Protein AF-A0A3M6TW30-F1 (afdb_monomer_lite)

Structure (mmCIF, N/CA/C/O backbone):
data_AF-A0A3M6TW30-F1
#
_entry.id   AF-A0A3M6TW30-F1
#
loop_
_atom_site.group_PDB
_atom_site.id
_atom_site.type_symbol
_atom_site.label_atom_id
_atom_site.label_alt_id
_atom_site.label_comp_id
_atom_site.label_asym_id
_atom_site.label_entity_id
_atom_site.label_seq_id
_atom_site.pdbx_PDB_ins_code
_atom_site.Cartn_x
_atom_site.Cartn_y
_atom_site.Cartn_z
_atom_site.occupancy
_atom_site.B_iso_or_equiv
_atom_site.auth_seq_id
_atom_site.auth_comp_id
_atom_site.auth_asym_id
_atom_site.auth_atom_id
_atom_site.pdbx_PDB_model_num
ATOM 1 N N . MET A 1 1 ? 1.692 -37.539 -7.875 1.00 31.28 1 MET A N 1
ATOM 2 C CA . MET A 1 1 ? 2.288 -36.377 -7.186 1.00 31.28 1 MET A CA 1
ATOM 3 C C . MET A 1 1 ? 1.345 -35.214 -7.411 1.00 31.28 1 MET A C 1
ATOM 5 O O . MET A 1 1 ? 1.219 -34.773 -8.545 1.00 31.28 1 MET A O 1
ATOM 9 N N . ALA A 1 2 ? 0.575 -34.860 -6.384 1.00 29.30 2 ALA A N 1
ATOM 10 C CA . ALA A 1 2 ? -0.415 -33.793 -6.443 1.00 29.30 2 ALA A CA 1
ATOM 11 C C . ALA A 1 2 ? 0.303 -32.442 -6.325 1.00 29.30 2 ALA A C 1
ATOM 13 O O . ALA A 1 2 ? 1.109 -32.248 -5.418 1.00 29.30 2 ALA A O 1
ATOM 14 N N . LEU A 1 3 ? 0.052 -31.558 -7.287 1.00 32.59 3 LEU A N 1
ATOM 15 C CA . LEU A 1 3 ? 0.388 -30.144 -7.202 1.00 32.59 3 LEU A CA 1
ATOM 16 C C . LEU A 1 3 ? -0.725 -29.502 -6.372 1.00 32.59 3 LEU A C 1
ATOM 18 O O . LEU A 1 3 ? -1.795 -29.203 -6.900 1.00 32.59 3 LEU A O 1
ATOM 22 N N . ASP A 1 4 ? -0.505 -29.404 -5.063 1.00 32.03 4 ASP A N 1
ATOM 23 C CA . ASP A 1 4 ? -1.419 -28.708 -4.162 1.00 32.03 4 ASP A CA 1
ATOM 24 C C . ASP A 1 4 ? -1.480 -27.225 -4.538 1.00 32.03 4 ASP A C 1
ATOM 26 O O . ASP A 1 4 ? -0.459 -26.575 -4.773 1.00 32.03 4 ASP A O 1
ATOM 30 N N . GLY A 1 5 ? -2.715 -26.739 -4.652 1.00 30.61 5 GLY A N 1
ATOM 31 C CA . GLY A 1 5 ? -3.080 -25.463 -5.239 1.00 30.61 5 GLY A CA 1
ATOM 32 C C . GLY A 1 5 ? -2.347 -24.265 -4.649 1.00 30.61 5 GLY A C 1
ATOM 33 O O . GLY A 1 5 ? -2.510 -23.918 -3.479 1.00 30.61 5 GLY A O 1
ATOM 34 N N . GLU A 1 6 ? -1.646 -23.541 -5.521 1.00 31.20 6 GLU A N 1
ATOM 35 C CA . GLU A 1 6 ? -1.575 -22.096 -5.377 1.00 31.20 6 GLU A CA 1
ATOM 36 C C . GLU A 1 6 ? -2.993 -21.564 -5.580 1.00 31.20 6 GLU A C 1
ATOM 38 O O . GLU A 1 6 ? -3.468 -21.376 -6.698 1.00 31.20 6 GLU A O 1
ATOM 43 N N . GLU A 1 7 ? -3.706 -21.382 -4.473 1.00 30.05 7 GLU A N 1
ATOM 44 C CA . GLU A 1 7 ? -4.920 -20.587 -4.430 1.00 30.05 7 GLU A CA 1
ATOM 45 C C . GLU A 1 7 ? -4.530 -19.192 -4.947 1.00 30.05 7 GLU A C 1
ATOM 47 O O . GLU A 1 7 ? -3.915 -18.391 -4.229 1.00 30.05 7 GLU A O 1
ATOM 52 N N . SER A 1 8 ? -4.800 -18.935 -6.234 1.00 34.25 8 SER A N 1
ATOM 53 C CA . SER A 1 8 ? -4.567 -17.655 -6.900 1.00 34.25 8 SER A CA 1
ATOM 54 C C . SER A 1 8 ? -5.533 -16.637 -6.304 1.00 34.25 8 SER A C 1
ATOM 56 O O . SER A 1 8 ? -6.556 -16.273 -6.878 1.00 34.25 8 SER A O 1
ATOM 58 N N . THR A 1 9 ? -5.231 -16.223 -5.082 1.00 38.91 9 THR A N 1
ATOM 59 C CA . THR A 1 9 ? -5.863 -15.095 -4.418 1.00 38.91 9 THR A CA 1
ATOM 60 C C . THR A 1 9 ? -5.749 -13.917 -5.385 1.00 38.91 9 THR A C 1
ATOM 62 O O . THR A 1 9 ? -4.611 -13.571 -5.732 1.00 38.91 9 THR A O 1
ATOM 65 N N . PRO A 1 10 ? -6.879 -13.363 -5.876 1.00 42.69 10 PRO A N 1
ATOM 66 C CA . PRO A 1 10 ? -6.871 -12.331 -6.902 1.00 42.69 10 PRO A CA 1
ATOM 67 C C . PRO A 1 10 ? -5.878 -11.246 -6.512 1.00 42.69 10 PRO A C 1
ATOM 69 O O . PRO A 1 10 ? -5.867 -10.784 -5.366 1.00 42.69 10 PRO A O 1
ATOM 72 N N . VAL A 1 11 ? -4.975 -10.916 -7.436 1.00 47.38 11 VAL A N 1
ATOM 73 C CA . VAL A 1 11 ? -4.018 -9.832 -7.228 1.00 47.38 11 VAL A CA 1
ATOM 74 C C . VAL A 1 11 ? -4.839 -8.585 -6.892 1.00 47.38 11 VAL A C 1
ATOM 76 O O . VAL A 1 11 ? -5.765 -8.260 -7.633 1.00 47.38 11 VAL A O 1
ATOM 79 N N . PRO A 1 12 ? -4.583 -7.934 -5.749 1.00 51.97 12 PRO A N 1
ATOM 80 C CA . PRO A 1 12 ? -5.404 -6.821 -5.326 1.00 51.97 12 PRO A CA 1
ATOM 81 C C . PRO A 1 12 ? -5.335 -5.680 -6.333 1.00 51.97 12 PRO A C 1
ATOM 83 O O . PRO A 1 12 ? -4.253 -5.281 -6.758 1.00 51.97 12 PRO A O 1
ATOM 86 N N . ASN A 1 13 ? -6.514 -5.160 -6.656 1.00 64.00 13 ASN A N 1
ATOM 87 C CA . ASN A 1 13 ? -6.773 -4.071 -7.581 1.00 64.00 13 ASN A CA 1
ATOM 88 C C . ASN A 1 13 ? -6.182 -2.736 -7.095 1.00 64.00 13 ASN A C 1
ATOM 90 O O . ASN A 1 13 ? -6.872 -1.853 -6.587 1.00 64.00 13 ASN A O 1
ATOM 94 N N . LEU A 1 14 ? -4.869 -2.595 -7.243 1.00 74.88 14 LEU A N 1
ATOM 95 C CA . LEU A 1 14 ? -4.177 -1.348 -6.948 1.00 74.88 14 LEU A CA 1
ATOM 96 C C . LEU A 1 14 ? -4.190 -0.402 -8.153 1.00 74.88 14 LEU A C 1
ATOM 98 O O . LEU A 1 14 ? -4.075 0.802 -7.975 1.00 74.88 14 LEU A O 1
ATOM 102 N N . ALA A 1 15 ? -4.347 -0.927 -9.372 1.00 79.38 15 ALA A N 1
ATOM 103 C CA . ALA A 1 15 ? -4.273 -0.143 -10.604 1.00 79.38 15 ALA A CA 1
ATOM 104 C C . ALA A 1 15 ? -5.419 0.870 -10.742 1.00 79.38 15 ALA A C 1
ATOM 106 O O . ALA A 1 15 ? -5.183 1.990 -11.197 1.00 79.38 15 ALA A O 1
ATOM 107 N N . LEU A 1 16 ? -6.638 0.519 -10.310 1.00 81.56 16 LEU A N 1
ATOM 108 C CA . LEU A 1 16 ? -7.755 1.464 -10.321 1.00 81.56 16 LEU A CA 1
ATOM 109 C C . LEU A 1 16 ? -7.473 2.666 -9.410 1.00 81.56 16 LEU A C 1
ATOM 111 O O . LEU A 1 16 ? -7.601 3.810 -9.837 1.00 81.56 16 LEU A O 1
ATOM 115 N N . GLU A 1 17 ? -7.060 2.405 -8.170 1.00 77.50 17 GLU A N 1
ATOM 116 C CA . GLU A 1 17 ? -6.829 3.438 -7.153 1.00 77.50 17 GLU A CA 1
ATOM 117 C C . GLU A 1 17 ? -5.523 4.217 -7.375 1.00 77.50 17 GLU A C 1
ATOM 119 O O . GLU A 1 17 ? -5.467 5.414 -7.124 1.00 77.50 17 GLU A O 1
ATOM 124 N N . ALA A 1 18 ? -4.461 3.553 -7.838 1.00 77.56 18 ALA A N 1
ATOM 125 C CA . ALA A 1 18 ? -3.122 4.132 -7.925 1.00 77.56 18 ALA A CA 1
ATOM 126 C C . ALA A 1 18 ? -2.733 4.624 -9.327 1.00 77.56 18 ALA A C 1
ATOM 128 O O . ALA A 1 18 ? -1.687 5.245 -9.477 1.00 77.56 18 ALA A O 1
ATOM 129 N N . ILE A 1 19 ? -3.504 4.328 -10.370 1.00 82.06 19 ILE A N 1
ATOM 130 C CA . ILE A 1 19 ? -3.167 4.772 -11.729 1.00 82.06 19 ILE A CA 1
ATOM 131 C C . ILE A 1 19 ? -4.383 5.437 -12.353 1.00 82.06 19 ILE A C 1
ATOM 133 O O . ILE A 1 19 ? -4.361 6.633 -12.619 1.00 82.06 19 ILE A O 1
ATOM 137 N N . VAL A 1 20 ? -5.480 4.697 -12.512 1.00 86.38 20 VAL A N 1
ATOM 138 C CA . VAL A 1 20 ? -6.627 5.180 -13.290 1.00 86.38 20 VAL A CA 1
ATOM 139 C C . VAL A 1 20 ? -7.324 6.368 -12.626 1.00 86.38 20 VAL A C 1
ATOM 141 O O . VAL A 1 20 ? -7.541 7.382 -13.281 1.00 86.38 20 VAL A O 1
ATOM 144 N N . LYS A 1 21 ? -7.656 6.299 -11.330 1.00 83.88 21 LYS A N 1
ATOM 145 C CA . LYS A 1 21 ? -8.331 7.408 -10.629 1.00 83.88 21 LYS A CA 1
ATOM 146 C C . LYS A 1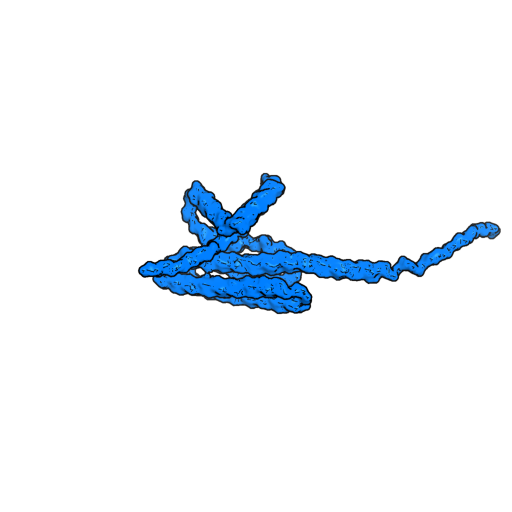 21 ? -7.525 8.719 -10.610 1.00 83.88 21 LYS A C 1
ATOM 148 O O . LYS A 1 21 ? -8.149 9.758 -10.853 1.00 83.88 21 LYS A O 1
ATOM 153 N N . PRO A 1 22 ? -6.207 8.714 -10.323 1.00 81.88 22 PRO A N 1
ATOM 154 C CA . PRO A 1 22 ? -5.348 9.890 -10.467 1.00 81.88 22 PRO A CA 1
ATOM 155 C C . PRO A 1 22 ? -5.317 10.422 -11.898 1.00 81.88 22 PRO A C 1
ATOM 157 O O . PRO A 1 22 ? -5.594 11.598 -12.102 1.00 81.88 22 PRO A O 1
ATOM 160 N N . THR A 1 23 ? -5.100 9.559 -12.897 1.00 86.31 23 THR A N 1
ATOM 161 C CA . THR A 1 23 ? -5.075 9.982 -14.305 1.00 86.31 23 THR A CA 1
ATOM 162 C C . THR A 1 23 ? -6.394 10.626 -14.722 1.00 86.31 23 THR A C 1
ATOM 164 O O . THR A 1 23 ? -6.387 11.672 -15.352 1.00 86.31 23 THR A O 1
ATOM 167 N N . LEU A 1 24 ? -7.540 10.066 -14.323 1.00 87.50 24 LEU A N 1
ATOM 168 C CA . LEU A 1 24 ? -8.839 10.676 -14.614 1.00 87.50 24 LEU A CA 1
ATOM 169 C C . LEU A 1 24 ? -9.006 12.049 -13.941 1.00 87.50 24 LEU A C 1
ATOM 171 O O . LEU A 1 24 ? -9.631 12.915 -14.535 1.00 87.50 24 LEU A O 1
ATOM 175 N N . ARG A 1 25 ? -8.436 12.278 -12.744 1.00 84.19 25 ARG A N 1
ATOM 176 C CA . ARG A 1 25 ? -8.450 13.607 -12.088 1.00 84.19 25 ARG A CA 1
ATOM 177 C C . ARG A 1 25 ? -7.609 14.619 -12.854 1.00 84.19 25 ARG A C 1
ATOM 179 O O . ARG A 1 25 ? -8.030 15.750 -13.037 1.00 84.19 25 ARG A O 1
ATOM 186 N N . GLU A 1 26 ? -6.452 14.202 -13.351 1.00 84.94 26 GLU A N 1
ATOM 187 C CA . GLU A 1 26 ? -5.611 15.056 -14.195 1.00 84.94 26 GLU A CA 1
ATOM 188 C C . GLU A 1 26 ? -6.284 15.424 -15.527 1.00 84.94 26 GLU A C 1
ATOM 190 O O . GLU A 1 26 ? -5.919 16.431 -16.127 1.00 84.94 26 GLU A O 1
ATOM 195 N N . LEU A 1 27 ? -7.271 14.642 -15.983 1.00 85.56 27 LEU A N 1
ATOM 196 C CA . LEU A 1 27 ? -8.045 14.925 -17.195 1.00 85.56 27 LEU A CA 1
ATOM 197 C C . LEU A 1 27 ? -9.211 15.900 -16.965 1.00 85.56 27 LEU A C 1
ATOM 199 O O . LEU A 1 27 ? -9.624 16.544 -17.927 1.00 85.56 27 LEU A O 1
ATOM 203 N N . GLU A 1 28 ? -9.712 16.056 -15.735 1.00 85.50 28 GLU A N 1
ATOM 204 C CA . GLU A 1 28 ? -10.847 16.948 -15.411 1.00 85.50 28 GLU A CA 1
ATOM 205 C C . GLU A 1 28 ? -10.671 18.387 -15.937 1.00 85.50 28 GLU A C 1
ATOM 207 O O . GLU A 1 28 ? -11.605 18.910 -16.532 1.00 85.50 28 GLU A O 1
ATOM 212 N N . PRO A 1 29 ? -9.491 19.037 -15.850 1.00 88.50 29 PRO A N 1
ATOM 213 C CA . PRO A 1 29 ? -9.325 20.400 -16.363 1.00 88.50 29 PRO A CA 1
ATOM 214 C C . PRO A 1 29 ? -9.397 20.527 -17.893 1.00 88.50 29 PRO A C 1
ATOM 216 O O . PRO A 1 29 ? -9.463 21.645 -18.406 1.00 88.50 29 PRO A O 1
ATOM 219 N N . PHE A 1 30 ? -9.306 19.417 -18.631 1.00 89.06 30 PHE A N 1
ATOM 220 C CA . PHE A 1 30 ? -9.138 19.410 -20.089 1.00 89.06 30 PHE A CA 1
ATOM 221 C C . PHE A 1 30 ? -10.333 18.828 -20.847 1.00 89.06 30 PHE A C 1
ATOM 223 O O . PHE A 1 30 ? -10.427 19.017 -22.061 1.00 89.06 30 PHE A O 1
ATOM 230 N N . TYR A 1 31 ? -11.220 18.111 -20.162 1.00 89.06 31 TYR A N 1
ATOM 231 C CA . TYR A 1 31 ? -12.329 17.379 -20.765 1.00 89.06 31 TYR A CA 1
ATOM 232 C C . TYR A 1 31 ? -13.644 17.691 -20.055 1.00 89.06 31 TYR A C 1
ATOM 234 O O . TYR A 1 31 ? -13.665 18.253 -18.970 1.00 89.06 31 TYR A O 1
ATOM 242 N N . ASP A 1 32 ? -14.749 17.331 -20.702 1.00 89.81 32 ASP A N 1
ATOM 243 C CA . ASP A 1 32 ? -16.083 17.467 -20.129 1.00 89.81 32 ASP A CA 1
ATOM 244 C C . ASP A 1 32 ? -16.250 16.595 -18.872 1.00 89.81 32 ASP A C 1
ATOM 246 O O . ASP A 1 32 ? -15.959 15.392 -18.898 1.00 89.81 32 ASP A O 1
ATOM 250 N N . ASP A 1 33 ? -16.755 17.201 -17.795 1.00 87.31 33 ASP A N 1
ATOM 251 C CA . ASP A 1 33 ? -16.942 16.550 -16.494 1.00 87.31 33 ASP A CA 1
ATOM 252 C C . ASP A 1 33 ? -17.825 15.297 -16.614 1.00 87.31 33 ASP A C 1
ATOM 254 O O . ASP A 1 33 ? -17.533 14.261 -16.010 1.00 87.31 33 ASP A O 1
ATOM 258 N N . GLU A 1 34 ? -18.879 15.342 -17.442 1.00 89.81 34 GLU A N 1
ATOM 259 C CA . GLU A 1 34 ? -19.786 14.205 -17.640 1.00 89.81 34 GLU A CA 1
ATOM 260 C C . GLU A 1 34 ? -19.071 13.028 -18.323 1.00 89.81 34 GLU A C 1
ATOM 262 O O . GLU A 1 34 ? -19.295 11.861 -17.981 1.00 89.81 34 GLU A O 1
ATOM 267 N N . ALA A 1 35 ? -18.185 13.308 -19.281 1.00 88.75 35 ALA A N 1
ATOM 268 C CA . ALA A 1 35 ? -17.381 12.288 -19.946 1.00 88.75 35 ALA A CA 1
ATOM 269 C C . ALA A 1 35 ? -16.363 11.636 -18.994 1.00 88.75 35 ALA A C 1
ATOM 271 O O . ALA A 1 35 ? -16.230 10.405 -18.987 1.00 88.75 35 ALA A O 1
ATOM 272 N N . VAL A 1 36 ? -15.677 12.432 -18.168 1.00 89.25 36 VAL A N 1
ATOM 273 C CA . VAL A 1 36 ? -14.726 11.920 -17.166 1.00 89.25 36 VAL A CA 1
ATOM 274 C C . VAL A 1 36 ? -15.453 11.078 -16.113 1.00 89.25 36 VAL A C 1
ATOM 276 O O . VAL A 1 36 ? -14.993 9.983 -15.774 1.00 89.25 36 VAL A O 1
ATOM 279 N N . GLU A 1 37 ? -16.633 11.507 -15.662 1.00 87.81 37 GLU A N 1
ATOM 280 C CA . GLU A 1 37 ? -17.429 10.770 -14.676 1.00 87.81 37 GLU A CA 1
ATOM 281 C C . GLU A 1 37 ? -17.985 9.446 -15.229 1.00 87.81 37 GLU A C 1
ATOM 283 O O . GLU A 1 37 ? -17.984 8.419 -14.538 1.00 87.81 37 GLU A O 1
ATOM 288 N N . LYS A 1 38 ? -18.379 9.409 -16.510 1.00 91.50 38 LYS A N 1
ATOM 289 C CA . LYS A 1 38 ? -18.748 8.155 -17.192 1.00 91.50 38 LYS A CA 1
ATOM 290 C C . LYS A 1 38 ? -17.594 7.159 -17.201 1.00 91.50 38 LYS A C 1
ATOM 292 O O . LYS A 1 38 ? -17.820 5.975 -16.940 1.00 91.50 38 LYS A O 1
ATOM 297 N N . LEU A 1 39 ? -16.368 7.619 -17.462 1.00 91.44 39 LEU A N 1
ATOM 298 C CA . LEU A 1 39 ? -15.181 6.765 -17.398 1.00 91.44 39 LEU A CA 1
ATOM 299 C C . LEU A 1 39 ? -14.940 6.262 -15.972 1.00 91.44 39 LEU A C 1
ATOM 301 O O . LEU A 1 39 ? -14.780 5.054 -15.790 1.00 91.44 39 LEU A O 1
ATOM 305 N N . ARG A 1 40 ? -14.988 7.138 -14.957 1.00 87.56 40 ARG A N 1
ATOM 306 C CA . ARG A 1 40 ? -14.852 6.736 -13.542 1.00 87.56 40 ARG A CA 1
ATOM 307 C C . ARG A 1 40 ? -15.849 5.643 -13.172 1.00 87.56 40 ARG A C 1
ATOM 309 O O . ARG A 1 40 ? -15.457 4.611 -12.625 1.00 87.56 40 ARG A O 1
ATOM 316 N N . THR A 1 41 ? -17.118 5.845 -13.517 1.00 87.81 41 THR A N 1
ATOM 317 C CA . THR A 1 41 ? -18.197 4.900 -13.216 1.00 87.81 41 THR A CA 1
ATOM 318 C C . THR A 1 41 ? -18.011 3.576 -13.956 1.00 87.81 41 THR A C 1
ATOM 320 O O . THR A 1 41 ? -18.183 2.511 -13.363 1.00 87.81 41 THR A O 1
ATOM 323 N N . ALA A 1 42 ? -17.624 3.612 -15.234 1.00 91.44 42 ALA A N 1
ATOM 324 C CA . ALA A 1 42 ? -17.382 2.408 -16.024 1.00 91.44 42 ALA A CA 1
ATOM 325 C C . ALA A 1 42 ? -16.229 1.571 -15.453 1.00 91.44 42 ALA A C 1
ATOM 327 O O . ALA A 1 42 ? -16.387 0.362 -15.278 1.00 91.44 42 ALA A O 1
ATOM 328 N N . PHE A 1 43 ? -15.110 2.214 -15.102 1.00 89.12 43 PHE A N 1
ATOM 329 C CA . PHE A 1 43 ? -13.971 1.554 -14.463 1.00 89.12 43 PHE A CA 1
ATOM 330 C C . PHE A 1 43 ? -14.336 0.971 -13.097 1.00 89.12 43 PHE A C 1
ATOM 332 O O . PHE A 1 43 ? -14.018 -0.182 -12.824 1.00 89.12 43 PHE A O 1
ATOM 339 N N . ALA A 1 44 ? -15.052 1.720 -12.256 1.00 83.12 44 ALA A N 1
ATOM 340 C CA . ALA A 1 44 ? -15.501 1.216 -10.960 1.00 83.12 44 ALA A CA 1
ATOM 341 C C . ALA A 1 44 ? -16.440 0.006 -11.106 1.00 83.12 44 ALA A C 1
ATOM 343 O O . ALA A 1 44 ? -16.316 -0.969 -10.366 1.00 83.12 44 ALA A O 1
ATOM 344 N N . LYS A 1 45 ? -17.356 0.049 -12.081 1.00 84.81 45 LYS A N 1
ATOM 345 C CA . LYS A 1 45 ? -18.313 -1.030 -12.334 1.00 84.81 45 LYS A CA 1
ATOM 346 C C . LYS A 1 45 ? -17.633 -2.296 -12.847 1.00 84.81 45 LYS A C 1
ATOM 348 O O . LYS A 1 45 ? -17.825 -3.356 -12.262 1.00 84.81 45 LYS A O 1
ATOM 353 N N . VAL A 1 46 ? -16.833 -2.192 -13.911 1.00 85.69 46 VAL A N 1
ATOM 354 C CA . VAL A 1 46 ? -16.185 -3.368 -14.520 1.00 85.69 46 VAL A CA 1
ATOM 355 C C . VAL A 1 46 ? -15.232 -4.047 -13.544 1.00 85.69 46 VAL A C 1
ATOM 357 O O . VAL A 1 46 ? -15.117 -5.264 -13.537 1.00 85.69 46 VAL A O 1
ATOM 360 N N . GLU A 1 47 ? -14.591 -3.268 -12.682 1.00 80.62 47 GLU A N 1
ATOM 361 C CA . GLU A 1 47 ? -13.672 -3.771 -11.675 1.00 80.62 47 GLU A CA 1
ATOM 362 C C . GLU A 1 47 ? -14.385 -4.439 -10.494 1.00 80.62 47 GLU A C 1
ATOM 364 O O . GLU A 1 47 ? -13.873 -5.401 -9.926 1.00 80.62 47 GLU A O 1
ATOM 369 N N . ASN A 1 48 ? -15.582 -3.966 -10.140 1.00 73.81 48 ASN A N 1
ATOM 370 C CA . ASN A 1 48 ? -16.436 -4.644 -9.169 1.00 73.81 48 ASN A CA 1
ATOM 371 C C . ASN A 1 48 ? -16.969 -5.979 -9.718 1.00 73.81 48 ASN A C 1
ATOM 373 O O . ASN A 1 48 ? -17.042 -6.960 -8.981 1.00 73.81 48 ASN A O 1
ATOM 377 N N . ASP A 1 49 ? -17.309 -6.019 -11.008 1.00 74.62 49 ASP A N 1
ATOM 378 C CA . ASP A 1 49 ? -17.810 -7.224 -11.673 1.00 74.62 49 ASP A CA 1
ATOM 379 C C . ASP A 1 49 ? -16.678 -8.232 -11.964 1.00 74.62 49 ASP A C 1
ATOM 381 O O . ASP A 1 49 ? -16.881 -9.445 -11.874 1.00 74.62 49 ASP A O 1
ATOM 385 N N . ILE A 1 50 ? -15.477 -7.744 -12.298 1.00 77.62 50 ILE A N 1
ATOM 386 C CA . ILE A 1 50 ? -14.298 -8.543 -12.662 1.00 77.62 50 ILE A CA 1
ATOM 387 C C . ILE A 1 50 ? -13.051 -7.989 -11.942 1.00 77.62 50 ILE A C 1
ATOM 389 O O . ILE A 1 50 ? -12.288 -7.211 -12.522 1.00 77.62 50 ILE A O 1
ATOM 393 N N . PRO A 1 51 ? -12.790 -8.407 -10.689 1.00 76.06 51 PRO A N 1
ATOM 394 C CA . PRO A 1 51 ? -11.622 -7.950 -9.941 1.00 76.06 51 PRO A CA 1
ATOM 395 C C . PRO A 1 51 ? -10.299 -8.265 -10.655 1.00 76.06 51 PRO A C 1
ATOM 397 O O . PRO A 1 51 ? -10.022 -9.410 -11.014 1.00 76.06 51 PRO A O 1
ATOM 400 N N . GLY A 1 52 ? -9.456 -7.248 -10.821 1.00 74.50 52 GLY A N 1
ATOM 401 C CA . GLY A 1 52 ? -8.152 -7.306 -11.480 1.00 74.50 52 GLY A CA 1
ATOM 402 C C . GLY A 1 52 ? -8.160 -6.897 -12.956 1.00 74.50 52 GLY A C 1
ATOM 403 O O . GLY A 1 52 ? -7.080 -6.763 -13.541 1.00 74.50 52 GLY A O 1
ATOM 404 N N . ILE A 1 53 ? -9.328 -6.653 -13.563 1.00 81.62 53 ILE A N 1
ATOM 405 C CA . ILE A 1 53 ? -9.432 -6.288 -14.985 1.00 81.62 53 ILE A CA 1
ATOM 406 C C . ILE A 1 53 ? -8.725 -4.964 -15.296 1.00 81.62 53 ILE A C 1
ATOM 408 O O . ILE A 1 53 ? -8.057 -4.847 -16.322 1.00 81.62 53 ILE A O 1
ATOM 412 N N . THR A 1 54 ? -8.778 -3.986 -14.388 1.00 85.81 54 THR A N 1
ATOM 413 C CA . THR A 1 54 ? -8.101 -2.694 -14.561 1.00 85.81 54 THR A CA 1
ATOM 414 C C . THR A 1 54 ? -6.589 -2.874 -14.583 1.00 85.81 54 THR A C 1
ATOM 416 O O . THR A 1 54 ? -5.896 -2.284 -15.409 1.00 85.81 54 THR A O 1
ATOM 419 N N . GLN A 1 55 ? -6.056 -3.736 -13.716 1.00 83.88 55 GLN A N 1
ATOM 420 C CA . GLN A 1 55 ? -4.627 -4.033 -13.695 1.00 83.88 55 GLN A CA 1
ATOM 421 C C . GLN A 1 55 ? -4.178 -4.771 -14.961 1.00 83.88 55 GLN A C 1
ATOM 423 O O . GLN A 1 55 ? -3.104 -4.470 -15.484 1.00 83.88 55 GLN A O 1
ATOM 428 N N . GLN A 1 56 ? -4.998 -5.694 -15.473 1.00 82.44 56 GLN A N 1
ATOM 429 C CA . GLN A 1 56 ? -4.743 -6.348 -16.757 1.00 82.44 56 GLN A CA 1
ATOM 430 C C . GLN A 1 56 ? -4.731 -5.331 -17.899 1.00 82.44 56 GLN A C 1
ATOM 432 O O . GLN A 1 56 ? -3.772 -5.302 -18.663 1.00 82.44 56 GLN A O 1
ATOM 437 N N . LEU A 1 57 ? -5.733 -4.452 -17.970 1.00 87.12 57 LEU A N 1
ATOM 438 C CA . LEU A 1 57 ? -5.822 -3.428 -19.007 1.00 87.12 57 LEU A CA 1
ATOM 439 C C . LEU A 1 57 ? -4.598 -2.507 -19.006 1.00 87.12 57 LEU A C 1
ATOM 441 O O . LEU A 1 57 ? -3.979 -2.313 -20.049 1.00 87.12 57 LEU A O 1
ATOM 445 N N . VAL A 1 58 ? -4.214 -1.972 -17.843 1.00 86.12 58 VAL A N 1
ATOM 446 C CA . VAL A 1 58 ? -3.020 -1.118 -17.727 1.00 86.12 58 VAL A CA 1
ATOM 447 C C . VAL A 1 58 ? -1.760 -1.895 -18.129 1.00 86.12 58 VAL A C 1
ATOM 449 O O . VAL A 1 58 ? -0.907 -1.360 -18.835 1.00 86.12 58 VAL A O 1
ATOM 452 N N . GLY A 1 59 ? -1.658 -3.170 -17.740 1.00 81.62 59 GLY A N 1
ATOM 453 C CA . GLY A 1 59 ? -0.558 -4.044 -18.147 1.00 81.62 59 GLY A CA 1
ATOM 454 C C . GLY A 1 59 ? -0.472 -4.239 -19.664 1.00 81.62 59 GLY A C 1
ATOM 455 O O . GLY A 1 59 ? 0.615 -4.141 -20.229 1.00 81.62 59 GLY A O 1
ATOM 456 N N . GLU A 1 60 ? -1.600 -4.466 -20.337 1.00 83.62 60 GLU A N 1
ATOM 457 C CA . GLU A 1 60 ? -1.650 -4.602 -21.797 1.00 83.62 60 GLU A CA 1
ATOM 458 C C . GLU A 1 60 ? -1.340 -3.281 -22.518 1.00 83.62 60 GLU A C 1
ATOM 460 O O . GLU A 1 60 ? -0.615 -3.287 -23.513 1.00 83.62 60 GLU A O 1
ATOM 465 N N . ILE A 1 61 ? -1.785 -2.134 -21.988 1.00 86.88 61 ILE A N 1
ATOM 466 C CA . ILE A 1 61 ? -1.425 -0.812 -22.527 1.00 86.88 61 ILE A CA 1
ATOM 467 C C . ILE A 1 61 ? 0.093 -0.603 -22.466 1.00 86.88 61 ILE A C 1
ATOM 469 O O . ILE A 1 61 ? 0.705 -0.238 -23.470 1.00 86.88 61 ILE A O 1
ATOM 473 N N . LEU A 1 62 ? 0.727 -0.889 -21.326 1.00 83.38 62 LEU A N 1
ATOM 474 C CA . LEU A 1 62 ? 2.175 -0.720 -21.162 1.00 83.38 62 LEU A CA 1
ATOM 475 C C . LEU A 1 62 ? 2.978 -1.660 -22.071 1.00 83.38 62 LEU A C 1
ATOM 477 O O . LEU A 1 62 ? 3.965 -1.231 -22.675 1.00 83.38 62 LEU A O 1
ATOM 481 N N . LYS A 1 63 ? 2.514 -2.905 -22.251 1.00 80.62 63 LYS A N 1
ATOM 482 C CA . LYS A 1 63 ? 3.079 -3.833 -23.243 1.00 80.62 63 LYS A CA 1
ATOM 483 C C . LYS A 1 63 ? 2.942 -3.293 -24.665 1.00 80.62 63 LYS 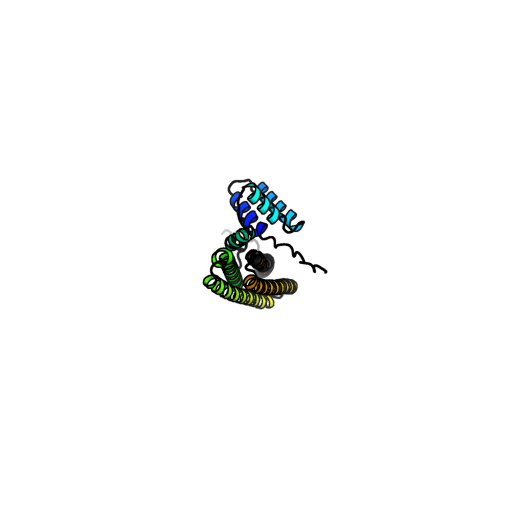A C 1
ATOM 485 O O . LYS A 1 63 ? 3.912 -3.332 -25.417 1.00 80.62 63 LYS A O 1
ATOM 490 N N . SER A 1 64 ? 1.772 -2.761 -25.029 1.00 83.56 64 SER A N 1
ATOM 491 C CA . SER A 1 64 ? 1.530 -2.188 -26.361 1.00 83.56 64 SER A CA 1
ATOM 492 C C . SER A 1 64 ? 2.423 -0.974 -26.648 1.00 83.56 64 SER A C 1
ATOM 494 O O . SER A 1 64 ? 2.867 -0.782 -27.777 1.00 83.56 64 SER A O 1
ATOM 496 N N . ALA A 1 65 ? 2.781 -0.216 -25.607 1.00 85.00 65 ALA A N 1
ATOM 497 C CA . ALA A 1 65 ? 3.726 0.895 -25.668 1.00 85.00 65 ALA A CA 1
ATOM 498 C C . ALA A 1 65 ? 5.208 0.457 -25.653 1.00 85.00 65 ALA A C 1
ATOM 500 O O . ALA A 1 65 ? 6.094 1.308 -25.644 1.00 85.00 65 ALA A O 1
ATOM 501 N N . SER A 1 66 ? 5.498 -0.852 -25.657 1.00 79.75 66 SER A N 1
ATOM 502 C CA . SER A 1 66 ? 6.855 -1.424 -25.574 1.00 79.75 66 SER A CA 1
ATOM 503 C C . SER A 1 66 ? 7.648 -0.999 -24.328 1.00 79.75 66 SER A C 1
ATOM 505 O O . SER A 1 66 ? 8.878 -0.952 -24.349 1.00 79.75 66 SER A O 1
ATOM 507 N N . LEU A 1 67 ? 6.960 -0.706 -23.221 1.00 77.12 67 LEU A N 1
ATOM 508 C CA . LEU A 1 67 ? 7.597 -0.362 -21.952 1.00 77.12 67 LEU A CA 1
ATOM 509 C C . LEU A 1 67 ? 7.917 -1.644 -21.171 1.00 77.12 67 LEU A C 1
ATOM 511 O O . LEU A 1 67 ? 7.020 -2.333 -20.689 1.00 77.12 67 LEU A O 1
ATOM 515 N N . SER A 1 68 ? 9.204 -1.970 -21.021 1.00 68.56 68 SER A N 1
ATOM 516 C CA . SER A 1 68 ? 9.673 -3.138 -20.259 1.00 68.56 68 SER A CA 1
ATOM 517 C C . SER A 1 68 ? 9.709 -2.853 -18.751 1.00 68.56 68 SER A C 1
ATOM 519 O O . SER A 1 68 ? 10.770 -2.886 -18.125 1.00 68.56 68 SER A O 1
ATOM 521 N N . VAL A 1 69 ? 8.561 -2.508 -18.170 1.00 75.38 69 VAL A N 1
ATOM 522 C CA . VAL A 1 69 ? 8.441 -2.177 -16.743 1.00 75.38 69 VAL A CA 1
ATOM 523 C C . VAL A 1 69 ? 7.769 -3.304 -15.973 1.00 75.38 69 VAL A C 1
ATOM 525 O O . VAL A 1 69 ? 6.831 -3.944 -16.450 1.00 75.38 69 VAL A O 1
ATOM 528 N N . ASN A 1 70 ? 8.245 -3.550 -14.755 1.00 75.81 70 ASN A N 1
ATOM 529 C CA . ASN A 1 70 ? 7.586 -4.476 -13.854 1.00 75.81 70 ASN A CA 1
ATOM 530 C C . ASN A 1 70 ? 6.323 -3.817 -13.283 1.00 75.81 70 ASN A C 1
ATOM 532 O O . ASN A 1 70 ? 6.394 -2.837 -12.544 1.00 75.81 70 ASN A O 1
ATOM 536 N N . MET A 1 71 ? 5.156 -4.369 -13.614 1.00 75.75 71 MET A N 1
ATOM 537 C CA . MET A 1 71 ? 3.869 -3.824 -13.176 1.00 75.75 71 MET A CA 1
ATOM 538 C C . MET A 1 71 ? 3.746 -3.728 -11.657 1.00 75.75 71 MET A C 1
ATOM 540 O O . MET A 1 71 ? 3.211 -2.750 -11.145 1.00 75.75 71 MET A O 1
ATOM 544 N N . ASN A 1 72 ? 4.248 -4.719 -10.923 1.00 76.94 72 ASN A N 1
ATOM 545 C CA . ASN A 1 72 ? 4.156 -4.725 -9.470 1.00 76.94 72 ASN A CA 1
ATOM 546 C C . ASN A 1 72 ? 5.061 -3.658 -8.843 1.00 76.94 72 ASN A C 1
ATOM 548 O O . ASN A 1 72 ? 4.664 -3.038 -7.860 1.00 76.94 72 ASN A O 1
ATOM 552 N N . GLU A 1 73 ? 6.227 -3.395 -9.429 1.00 77.31 73 GLU A N 1
ATOM 553 C CA . GLU A 1 73 ? 7.097 -2.282 -9.035 1.00 77.31 73 GLU A CA 1
ATOM 554 C C . GLU A 1 73 ? 6.437 -0.921 -9.285 1.00 77.31 73 GLU A C 1
ATOM 556 O O . GLU A 1 73 ? 6.397 -0.086 -8.382 1.00 77.31 73 GLU A O 1
ATOM 561 N N . VAL A 1 74 ? 5.857 -0.712 -10.472 1.00 78.06 74 VAL A N 1
ATOM 562 C CA . VAL A 1 74 ? 5.150 0.537 -10.803 1.00 78.06 74 VAL A CA 1
ATOM 563 C C . VAL A 1 74 ? 3.989 0.773 -9.837 1.00 78.06 74 VAL A C 1
ATOM 565 O O . VAL A 1 74 ? 3.845 1.871 -9.305 1.00 78.06 74 VAL A O 1
ATOM 568 N N . LEU A 1 75 ? 3.203 -0.263 -9.534 1.00 79.19 75 LEU A N 1
ATOM 569 C CA . LEU A 1 75 ? 2.096 -0.164 -8.581 1.00 79.19 75 LEU A CA 1
ATOM 570 C C . LEU A 1 75 ? 2.568 0.210 -7.167 1.00 79.19 75 LEU A C 1
ATOM 572 O O . LEU A 1 75 ? 1.926 1.046 -6.528 1.00 79.19 75 LEU A O 1
ATOM 576 N N . LEU A 1 76 ? 3.703 -0.330 -6.703 1.00 76.06 76 LEU A N 1
ATOM 577 C CA . LEU A 1 76 ? 4.295 0.049 -5.414 1.00 76.06 76 LEU A CA 1
ATOM 578 C C . LEU A 1 76 ? 4.651 1.539 -5.377 1.00 76.06 76 LEU A C 1
ATOM 580 O O . LEU A 1 76 ? 4.326 2.226 -4.407 1.00 76.06 76 LEU A O 1
ATOM 584 N N . LEU A 1 77 ? 5.292 2.038 -6.435 1.00 74.94 77 LEU A N 1
ATOM 585 C CA . LEU A 1 77 ? 5.702 3.438 -6.546 1.00 74.94 77 LEU A CA 1
ATOM 586 C C . LEU A 1 77 ? 4.491 4.376 -6.615 1.00 74.94 77 LEU A C 1
ATOM 588 O O . LEU A 1 77 ? 4.403 5.333 -5.843 1.00 74.94 77 LEU A O 1
ATOM 592 N N . CYS A 1 78 ? 3.524 4.073 -7.482 1.00 73.88 78 CYS A N 1
ATOM 593 C CA . CYS A 1 78 ? 2.320 4.881 -7.654 1.00 73.88 78 CYS A CA 1
ATOM 594 C C . CYS A 1 78 ? 1.467 4.917 -6.377 1.00 73.88 78 CYS A C 1
ATOM 596 O O . CYS A 1 78 ? 0.946 5.962 -5.991 1.00 73.88 78 CYS A O 1
ATOM 598 N N . ALA A 1 79 ? 1.341 3.806 -5.650 1.00 71.12 79 ALA A N 1
ATOM 599 C CA . ALA A 1 79 ? 0.487 3.773 -4.466 1.00 71.12 79 ALA A CA 1
ATOM 600 C C . ALA A 1 79 ? 1.031 4.568 -3.264 1.00 71.12 79 ALA A C 1
ATOM 602 O O . ALA A 1 79 ? 0.257 4.945 -2.375 1.00 71.12 79 ALA A O 1
ATOM 603 N N . ALA A 1 80 ? 2.333 4.874 -3.241 1.00 69.00 80 ALA A N 1
ATOM 604 C CA . ALA A 1 80 ? 2.908 5.830 -2.296 1.00 69.00 80 ALA A CA 1
ATOM 605 C C . ALA A 1 80 ? 2.594 7.294 -2.655 1.00 69.00 80 ALA A C 1
ATOM 607 O O . ALA A 1 80 ? 2.495 8.130 -1.755 1.00 69.00 80 ALA A O 1
ATOM 608 N N . GLN A 1 81 ? 2.410 7.602 -3.943 1.00 65.50 81 GLN A N 1
ATOM 609 C CA . GLN A 1 81 ? 2.165 8.962 -4.437 1.00 65.50 81 GLN A CA 1
ATOM 610 C C . GLN A 1 81 ? 0.693 9.385 -4.300 1.00 65.50 81 GLN A C 1
ATOM 612 O O . GLN A 1 81 ? 0.413 10.525 -3.935 1.00 65.50 81 GLN A O 1
ATOM 617 N N . ASN A 1 82 ? -0.255 8.459 -4.471 1.00 56.66 82 ASN A N 1
ATOM 618 C CA . ASN A 1 82 ? -1.696 8.758 -4.502 1.00 56.66 82 ASN A CA 1
ATOM 619 C C . ASN A 1 82 ? -2.350 8.892 -3.117 1.00 56.66 82 ASN A C 1
ATOM 621 O O . ASN A 1 82 ? -3.301 8.192 -2.770 1.00 56.66 82 ASN A O 1
ATOM 625 N N . SER A 1 83 ? -1.820 9.790 -2.284 1.00 52.06 83 SER A N 1
ATOM 626 C CA . SER A 1 83 ? -2.348 10.043 -0.935 1.00 52.06 83 SER A CA 1
ATOM 627 C C . SER A 1 83 ? -3.568 10.972 -0.882 1.00 52.06 83 SER A C 1
ATOM 629 O O . SER A 1 83 ? -4.172 11.085 0.181 1.00 52.06 83 SER A O 1
ATOM 631 N N . GLU A 1 84 ? -3.947 11.608 -1.994 1.00 51.41 84 GLU A N 1
ATOM 632 C CA . GLU A 1 84 ? -4.972 12.666 -2.006 1.00 51.41 84 GLU A CA 1
ATOM 633 C C . GLU A 1 84 ? -6.422 12.150 -1.990 1.00 51.41 84 GLU A C 1
ATOM 635 O O . GLU A 1 84 ? -7.324 12.884 -1.593 1.00 51.41 84 GLU A O 1
ATOM 640 N N . ASP A 1 85 ? -6.668 10.874 -2.312 1.00 51.31 85 ASP A N 1
ATOM 641 C CA . ASP A 1 85 ? -8.024 10.282 -2.286 1.00 51.31 85 ASP A CA 1
ATOM 642 C C . ASP A 1 85 ? -8.588 10.054 -0.879 1.00 51.31 85 ASP A C 1
ATOM 644 O O . ASP A 1 85 ? -9.760 9.725 -0.710 1.00 51.31 85 ASP A O 1
ATOM 648 N N . TYR A 1 86 ? -7.761 10.242 0.149 1.00 51.78 86 TYR A N 1
ATOM 649 C CA . TYR A 1 86 ? -8.151 10.076 1.548 1.00 51.78 86 TYR A CA 1
ATOM 650 C C . TYR A 1 86 ? -8.355 11.411 2.270 1.00 51.78 86 TYR A C 1
ATOM 652 O O . TYR A 1 86 ? -8.589 11.433 3.479 1.00 51.78 86 TYR A O 1
ATOM 660 N N . THR A 1 87 ? -8.295 12.522 1.531 1.00 46.34 87 THR A N 1
ATOM 661 C CA . THR A 1 87 ? -8.416 13.894 2.042 1.00 46.34 87 THR A CA 1
ATOM 662 C C . THR A 1 87 ? -9.882 14.297 2.211 1.00 46.34 87 THR A C 1
ATOM 664 O O . THR A 1 87 ? -10.328 15.330 1.724 1.00 46.34 87 THR A O 1
ATOM 667 N N . PHE A 1 88 ? -10.674 13.484 2.906 1.00 46.50 88 PHE A N 1
ATOM 668 C CA . PHE A 1 88 ? -11.945 13.985 3.424 1.00 46.50 88 PHE A CA 1
ATOM 669 C C . PHE A 1 88 ? -11.646 14.859 4.646 1.00 46.50 88 PHE A C 1
ATOM 671 O O . PHE A 1 88 ? -10.667 14.619 5.351 1.00 46.50 88 PHE A O 1
ATOM 678 N N . LYS A 1 89 ? -12.442 15.913 4.865 1.00 49.91 89 LYS A N 1
ATOM 679 C CA . LYS A 1 89 ? -12.322 16.891 5.966 1.00 49.91 89 LYS A CA 1
ATOM 680 C C . LYS A 1 89 ? -12.506 16.214 7.335 1.00 49.91 89 LYS A C 1
ATOM 682 O O . LYS A 1 89 ? -13.519 16.411 8.000 1.00 49.91 89 LYS A O 1
ATOM 687 N N . VAL A 1 90 ? -11.567 15.370 7.745 1.00 52.50 90 VAL A N 1
ATOM 688 C CA . VAL A 1 90 ? -11.721 14.523 8.922 1.00 52.50 90 VAL A CA 1
ATOM 689 C C . VAL A 1 90 ? -11.344 15.329 10.153 1.00 52.50 90 VAL A C 1
ATOM 691 O O . VAL A 1 90 ? -10.184 15.666 10.391 1.00 52.50 90 VAL A O 1
ATOM 694 N N . GLN A 1 91 ? -12.362 15.661 10.938 1.00 53.84 91 GLN A N 1
ATOM 695 C CA . GLN A 1 91 ? -12.214 16.316 12.228 1.00 53.84 91 GLN A CA 1
ATOM 696 C C . GLN A 1 91 ? -11.864 15.259 13.289 1.00 53.84 91 GLN A C 1
ATOM 698 O O . GLN A 1 91 ? -12.736 14.718 13.960 1.00 53.84 91 GLN A O 1
ATOM 703 N N . GLY A 1 92 ? -10.578 14.916 13.413 1.00 65.31 92 GLY A N 1
ATOM 704 C CA . GLY A 1 92 ? -10.081 14.051 14.488 1.00 65.31 92 GLY A CA 1
ATOM 705 C C . GLY A 1 92 ? -8.573 13.817 14.421 1.00 65.31 92 GLY A C 1
ATOM 706 O O . GLY A 1 92 ? -8.060 13.336 13.410 1.00 65.31 92 GLY A O 1
ATOM 707 N N . GLU A 1 93 ? -7.857 14.142 15.500 1.00 77.38 93 GLU A N 1
ATOM 708 C CA . GLU A 1 93 ? -6.398 13.973 15.608 1.00 77.38 93 GLU A CA 1
ATOM 709 C C . GLU A 1 93 ? -5.968 12.514 15.375 1.00 77.38 93 GLU A C 1
ATOM 711 O O . GLU A 1 93 ? -4.970 12.250 14.708 1.00 77.38 93 GLU A O 1
ATOM 716 N N . GLU A 1 94 ? -6.778 11.557 15.825 1.00 78.12 94 GLU A N 1
ATOM 717 C CA . GLU A 1 94 ? -6.513 10.120 15.733 1.00 78.12 94 GLU A CA 1
ATOM 718 C C . GLU A 1 94 ? -6.639 9.601 14.296 1.00 78.12 94 GLU A C 1
ATOM 720 O O . GLU A 1 94 ? -5.862 8.749 13.864 1.00 78.12 94 GLU A O 1
ATOM 725 N N . PHE A 1 95 ? -7.575 10.147 13.518 1.00 75.94 95 PHE A N 1
ATOM 726 C CA . PHE A 1 95 ? -7.720 9.805 12.104 1.00 75.94 95 PHE A CA 1
ATOM 727 C C . PHE A 1 95 ? -6.604 10.418 11.259 1.00 75.94 95 PHE A C 1
ATOM 729 O O . PHE A 1 95 ? -6.080 9.758 10.363 1.00 75.94 95 PHE A O 1
ATOM 736 N N . ASN A 1 96 ? -6.184 11.646 11.576 1.00 79.31 96 ASN A N 1
ATOM 737 C CA . ASN A 1 96 ? -5.013 12.258 10.949 1.00 79.31 96 ASN A CA 1
ATOM 738 C C . ASN A 1 96 ? -3.736 11.469 11.272 1.00 79.31 96 ASN A C 1
ATOM 740 O O . ASN A 1 96 ? -2.900 11.250 10.391 1.00 79.31 96 ASN A O 1
ATOM 744 N N . ALA A 1 97 ? -3.606 10.977 12.507 1.00 84.62 97 ALA A N 1
ATOM 745 C CA . ALA A 1 97 ? -2.527 10.076 12.888 1.00 84.62 97 ALA A CA 1
ATOM 746 C C . ALA A 1 97 ? -2.586 8.759 12.093 1.00 84.62 97 ALA A C 1
ATOM 748 O O . ALA A 1 97 ? -1.570 8.353 11.529 1.00 84.62 97 ALA A O 1
ATOM 749 N N . LEU A 1 98 ? -3.763 8.135 11.968 1.00 85.12 98 LEU A N 1
ATOM 750 C CA . LEU A 1 98 ? -3.962 6.923 11.164 1.00 85.12 98 LEU A CA 1
ATOM 751 C C . LEU A 1 98 ? -3.568 7.133 9.693 1.00 85.12 98 LEU A C 1
ATOM 753 O O . LEU A 1 98 ? -2.823 6.328 9.132 1.00 85.12 98 LEU A O 1
ATOM 757 N N . LEU A 1 99 ? -4.018 8.232 9.082 1.00 82.38 99 LEU A N 1
ATOM 758 C CA . LEU A 1 99 ? -3.674 8.618 7.711 1.00 82.38 99 LEU A CA 1
ATOM 759 C C . LEU A 1 99 ? -2.165 8.775 7.529 1.00 82.38 99 LEU A C 1
ATOM 761 O O . LEU A 1 99 ? -1.592 8.237 6.578 1.00 82.38 99 LEU A O 1
ATOM 765 N N . LYS A 1 100 ? -1.511 9.473 8.463 1.00 86.88 100 LYS A N 1
ATOM 766 C CA . LYS A 1 100 ? -0.060 9.657 8.449 1.00 86.88 100 LYS A CA 1
ATOM 767 C C . LYS A 1 100 ? 0.666 8.315 8.524 1.00 86.88 100 LYS A C 1
ATOM 769 O O . LYS A 1 100 ? 1.508 8.044 7.674 1.00 86.88 100 LYS A O 1
ATOM 774 N N . LYS A 1 101 ? 0.294 7.437 9.463 1.00 90.56 101 LYS A N 1
ATOM 775 C CA . LYS A 1 101 ? 0.916 6.108 9.607 1.00 90.56 101 LYS A CA 1
ATOM 776 C C . LYS A 1 101 ? 0.702 5.220 8.383 1.00 90.56 101 LYS A C 1
ATOM 778 O O . LYS A 1 101 ? 1.620 4.519 7.962 1.00 90.56 101 LYS A O 1
ATOM 783 N N . ALA A 1 102 ? -0.474 5.286 7.768 1.00 87.50 102 ALA A N 1
ATOM 784 C CA . ALA A 1 102 ? -0.748 4.576 6.527 1.00 87.50 102 ALA A CA 1
ATOM 785 C C . ALA A 1 102 ? 0.112 5.101 5.365 1.00 87.50 102 ALA A C 1
ATOM 787 O O . ALA A 1 102 ? 0.652 4.310 4.591 1.00 87.50 102 ALA A O 1
ATOM 788 N N . LYS A 1 103 ? 0.287 6.424 5.250 1.00 86.00 103 LYS A N 1
ATOM 789 C CA . LYS A 1 103 ? 1.174 7.039 4.252 1.00 86.00 103 LYS A CA 1
ATOM 790 C C . LYS A 1 103 ? 2.638 6.658 4.475 1.00 86.00 103 LYS A C 1
ATOM 792 O O . LYS A 1 103 ? 3.316 6.303 3.510 1.00 86.00 103 LYS A O 1
ATOM 797 N N . ASP A 1 104 ? 3.100 6.677 5.722 1.00 90.12 104 ASP A N 1
ATOM 798 C CA . ASP A 1 104 ? 4.460 6.276 6.090 1.00 90.12 104 ASP A CA 1
ATOM 799 C C . ASP A 1 104 ? 4.721 4.817 5.675 1.00 90.12 104 ASP A C 1
ATOM 801 O O . ASP A 1 104 ? 5.701 4.540 4.981 1.00 90.12 104 ASP A O 1
ATOM 805 N N . LEU A 1 105 ? 3.800 3.894 5.989 1.00 91.88 105 LEU A N 1
ATOM 806 C CA . LEU A 1 105 ? 3.909 2.488 5.586 1.00 91.88 105 LEU A CA 1
ATOM 807 C C . LEU A 1 105 ? 3.979 2.323 4.061 1.00 91.88 105 LEU A C 1
ATOM 809 O O . LEU A 1 105 ? 4.870 1.632 3.564 1.00 91.88 105 LEU A O 1
ATOM 813 N N . LYS A 1 106 ? 3.077 2.970 3.310 1.00 88.94 106 LYS A N 1
ATOM 814 C CA . LYS A 1 106 ? 3.079 2.913 1.836 1.00 88.94 106 LYS A CA 1
ATOM 815 C C . LYS A 1 106 ? 4.389 3.440 1.251 1.00 88.94 106 LYS A C 1
ATOM 817 O O . LYS A 1 106 ? 4.955 2.819 0.356 1.00 88.94 106 LYS A O 1
ATOM 822 N N . THR A 1 107 ? 4.905 4.534 1.808 1.00 89.31 107 THR A N 1
ATOM 823 C CA . THR A 1 107 ? 6.171 5.146 1.381 1.00 89.31 107 THR A CA 1
ATOM 824 C C . THR A 1 107 ? 7.359 4.218 1.619 1.00 89.31 107 THR A C 1
ATOM 826 O O . THR A 1 107 ? 8.236 4.120 0.767 1.00 89.31 107 THR A O 1
ATOM 829 N N . ILE A 1 108 ? 7.404 3.515 2.755 1.00 92.56 108 ILE A N 1
ATOM 830 C CA . ILE A 1 108 ? 8.487 2.566 3.044 1.00 92.56 108 ILE A CA 1
ATOM 831 C C . ILE A 1 108 ? 8.380 1.332 2.133 1.00 92.56 108 ILE A C 1
ATOM 833 O O . ILE A 1 108 ? 9.390 0.903 1.579 1.00 92.56 108 ILE A O 1
ATOM 837 N N . LEU A 1 109 ? 7.174 0.788 1.920 1.00 91.38 109 LEU A N 1
ATOM 838 C CA . LEU A 1 109 ? 6.956 -0.345 1.007 1.00 91.38 109 LEU A CA 1
ATOM 839 C C . LEU A 1 109 ? 7.373 -0.012 -0.437 1.00 91.38 109 LEU A C 1
ATOM 841 O O . LEU A 1 109 ? 7.948 -0.860 -1.117 1.00 91.38 109 LEU A O 1
ATOM 845 N N . ALA A 1 110 ? 7.171 1.229 -0.883 1.00 89.50 110 ALA A N 1
ATOM 846 C CA . ALA A 1 110 ? 7.590 1.689 -2.206 1.00 89.50 110 ALA A CA 1
ATOM 847 C C . ALA A 1 110 ? 9.116 1.755 -2.405 1.00 89.50 110 ALA A C 1
ATOM 849 O O . ALA A 1 110 ? 9.577 1.816 -3.541 1.00 89.50 110 ALA A O 1
ATOM 850 N N . LYS A 1 111 ? 9.920 1.703 -1.333 1.00 91.81 111 LYS A N 1
ATOM 851 C CA . LYS A 1 111 ? 11.391 1.652 -1.437 1.00 91.81 111 LYS A CA 1
ATOM 852 C C . LYS A 1 111 ? 11.926 0.258 -1.757 1.00 91.81 111 LYS A C 1
ATOM 854 O O . LYS A 1 111 ? 13.078 0.135 -2.171 1.00 91.81 111 LYS A O 1
ATOM 859 N N . ILE A 1 112 ? 11.107 -0.787 -1.589 1.00 92.69 112 ILE A N 1
ATOM 860 C CA . ILE A 1 112 ? 11.520 -2.185 -1.775 1.00 92.69 112 ILE A CA 1
ATOM 861 C C . ILE A 1 112 ? 12.206 -2.408 -3.134 1.00 92.69 112 ILE A C 1
ATOM 863 O O . ILE A 1 112 ? 13.303 -2.963 -3.118 1.00 92.69 112 ILE A O 1
ATOM 867 N N . PRO A 1 113 ? 11.660 -1.974 -4.288 1.00 90.44 113 PRO A N 1
ATOM 868 C CA . PRO A 1 113 ? 12.291 -2.235 -5.584 1.00 90.44 113 PRO A CA 1
ATOM 869 C C . PRO A 1 113 ? 13.708 -1.659 -5.705 1.00 90.44 113 PRO A C 1
ATOM 871 O O . PRO A 1 113 ? 14.605 -2.334 -6.204 1.00 90.44 113 PRO A O 1
ATOM 874 N N . ALA A 1 114 ? 13.945 -0.462 -5.158 1.00 89.94 114 ALA A N 1
ATOM 875 C CA . ALA A 1 114 ? 15.255 0.188 -5.184 1.00 89.94 114 ALA A CA 1
ATOM 876 C C . ALA A 1 114 ? 16.254 -0.409 -4.175 1.00 89.94 114 ALA A C 1
ATOM 878 O O . ALA A 1 114 ? 17.467 -0.376 -4.393 1.00 89.94 114 ALA A O 1
ATOM 879 N N . GLU A 1 115 ? 15.767 -0.929 -3.046 1.00 92.69 115 GLU A N 1
ATOM 880 C CA . GLU A 1 115 ? 16.616 -1.355 -1.927 1.00 92.69 115 GLU A CA 1
ATOM 881 C C . GLU A 1 115 ? 16.873 -2.869 -1.899 1.00 92.69 115 GLU A C 1
ATOM 883 O O . GLU A 1 115 ? 17.909 -3.282 -1.378 1.00 92.69 115 GLU A O 1
ATOM 888 N N . ILE A 1 116 ? 16.011 -3.694 -2.510 1.00 93.12 116 ILE A N 1
ATOM 889 C CA . ILE A 1 116 ? 16.062 -5.170 -2.457 1.00 93.12 116 ILE A CA 1
ATOM 890 C C . ILE A 1 116 ? 17.367 -5.775 -3.000 1.00 93.12 116 ILE A C 1
ATOM 892 O O . ILE A 1 116 ? 17.816 -6.812 -2.508 1.00 93.12 116 ILE A O 1
ATOM 896 N N . GLY A 1 117 ? 18.019 -5.102 -3.956 1.00 91.06 117 GLY A N 1
ATOM 897 C CA . GLY A 1 117 ? 19.317 -5.512 -4.505 1.00 91.06 117 GLY A CA 1
ATOM 898 C C . GLY A 1 117 ? 20.505 -5.268 -3.563 1.00 91.06 117 GLY A C 1
ATOM 899 O O . GLY A 1 117 ? 21.560 -5.877 -3.726 1.00 91.06 117 GLY A O 1
ATOM 900 N N . ASN A 1 118 ? 20.355 -4.410 -2.548 1.00 94.31 118 ASN A N 1
ATOM 901 C CA . ASN A 1 118 ? 21.382 -4.151 -1.544 1.00 94.31 118 ASN A CA 1
ATOM 902 C C . ASN A 1 118 ? 20.955 -4.742 -0.198 1.00 94.31 118 ASN A C 1
ATOM 904 O O . ASN A 1 118 ? 20.159 -4.155 0.529 1.00 94.31 118 ASN A O 1
ATOM 908 N N . ARG A 1 119 ? 21.553 -5.876 0.180 1.00 91.31 119 ARG A N 1
ATOM 909 C CA . ARG A 1 119 ? 21.192 -6.615 1.400 1.00 91.31 119 ARG A CA 1
ATOM 910 C C . ARG A 1 119 ? 21.183 -5.757 2.671 1.00 91.31 119 ARG A C 1
ATOM 912 O O . ARG A 1 119 ? 20.301 -5.942 3.503 1.00 91.31 119 ARG A O 1
ATOM 919 N N . GLN A 1 120 ? 22.151 -4.856 2.852 1.00 93.81 120 GLN A N 1
ATOM 920 C CA . GLN A 1 120 ? 22.221 -4.023 4.059 1.00 93.81 120 GLN A CA 1
ATOM 921 C C . GLN A 1 120 ? 21.084 -3.003 4.097 1.00 93.81 120 GLN A C 1
ATOM 923 O O . GLN A 1 120 ? 20.402 -2.902 5.117 1.00 93.81 120 GLN A O 1
ATOM 928 N N . LYS A 1 121 ? 20.849 -2.302 2.980 1.00 94.81 121 LYS A N 1
ATOM 929 C CA . LYS A 1 121 ? 19.722 -1.369 2.855 1.00 94.81 121 LYS A CA 1
ATOM 930 C C . LYS A 1 121 ? 18.399 -2.107 3.028 1.00 94.81 121 LYS A C 1
ATOM 932 O O . LYS A 1 121 ? 17.619 -1.722 3.882 1.00 94.81 121 LYS A O 1
ATOM 937 N N . PHE A 1 122 ? 18.220 -3.234 2.340 1.00 95.06 122 PHE A N 1
ATOM 938 C CA . PHE A 1 122 ? 16.994 -4.024 2.403 1.00 95.06 122 PHE A CA 1
ATOM 939 C C . PHE A 1 122 ? 16.668 -4.536 3.811 1.00 95.06 122 PHE A C 1
ATOM 941 O O . PHE A 1 122 ? 15.520 -4.485 4.243 1.00 95.06 122 PHE A O 1
ATOM 948 N N . LEU A 1 123 ? 17.668 -4.998 4.571 1.00 94.94 123 LEU A N 1
ATOM 949 C CA . LEU A 1 123 ? 17.461 -5.390 5.969 1.00 94.94 123 LEU A CA 1
ATOM 950 C C . LEU A 1 123 ? 17.022 -4.211 6.844 1.00 94.94 123 LEU A C 1
ATOM 952 O O . LEU A 1 123 ? 16.262 -4.421 7.790 1.00 94.94 123 LEU A O 1
ATOM 956 N N . GLN A 1 124 ? 17.483 -2.995 6.547 1.00 96.12 124 GLN A N 1
ATOM 957 C CA . GLN A 1 124 ? 16.999 -1.793 7.218 1.00 96.12 124 GLN A CA 1
ATOM 958 C C . GLN A 1 124 ? 15.555 -1.482 6.807 1.00 96.12 124 GLN A C 1
ATOM 960 O O . GLN A 1 124 ? 14.712 -1.333 7.688 1.00 96.12 124 GLN A O 1
ATOM 965 N N . THR A 1 125 ? 15.229 -1.534 5.512 1.00 95.56 125 THR A N 1
ATOM 966 C CA . THR A 1 125 ? 13.857 -1.378 5.001 1.00 95.56 125 THR A CA 1
ATOM 967 C C . THR A 1 125 ? 12.891 -2.337 5.687 1.00 95.56 125 THR A C 1
ATOM 969 O O . THR A 1 125 ? 11.817 -1.933 6.111 1.00 95.56 125 THR A O 1
ATOM 972 N N . ILE A 1 126 ? 13.271 -3.608 5.864 1.00 95.50 126 ILE A N 1
ATOM 973 C CA . ILE A 1 126 ? 12.435 -4.612 6.542 1.00 95.50 126 ILE A CA 1
ATOM 974 C C . ILE A 1 126 ? 12.150 -4.214 7.998 1.00 95.50 126 ILE A C 1
ATOM 976 O O . ILE A 1 126 ? 11.022 -4.377 8.469 1.00 95.50 126 ILE A O 1
ATOM 980 N N . LYS A 1 127 ? 13.144 -3.679 8.720 1.00 96.12 127 LYS A N 1
ATOM 981 C CA . LYS A 1 127 ? 12.951 -3.185 10.096 1.00 96.12 127 LYS A CA 1
ATOM 982 C C . LYS A 1 127 ? 12.027 -1.970 10.130 1.00 96.12 127 LYS A C 1
ATOM 984 O O . LYS A 1 127 ? 11.162 -1.886 11.006 1.00 96.12 127 LYS A O 1
ATOM 989 N N . ASP A 1 128 ? 12.188 -1.067 9.172 1.00 96.44 128 ASP A N 1
ATOM 990 C CA . ASP A 1 128 ? 11.364 0.132 9.048 1.00 96.44 128 ASP A CA 1
ATOM 991 C C . ASP A 1 128 ? 9.908 -0.252 8.723 1.00 96.44 128 ASP A C 1
ATOM 993 O O . ASP A 1 128 ? 8.985 0.250 9.364 1.00 96.44 128 ASP A O 1
ATOM 997 N N . ILE A 1 129 ? 9.689 -1.231 7.831 1.00 95.12 129 ILE A N 1
ATOM 998 C CA . ILE A 1 129 ? 8.364 -1.801 7.526 1.00 95.12 129 ILE A CA 1
ATOM 999 C C . ILE A 1 129 ? 7.743 -2.415 8.780 1.00 95.12 129 ILE A C 1
ATOM 1001 O O . ILE A 1 129 ? 6.590 -2.132 9.094 1.00 95.12 129 ILE A O 1
ATOM 1005 N N . ALA A 1 130 ? 8.487 -3.242 9.521 1.00 94.50 130 ALA A N 1
ATOM 1006 C CA . ALA A 1 130 ? 7.975 -3.874 10.737 1.00 94.50 130 ALA A CA 1
ATOM 1007 C C . ALA A 1 130 ? 7.543 -2.838 11.790 1.00 94.50 130 ALA A C 1
ATOM 1009 O O . ALA A 1 130 ? 6.539 -3.030 12.478 1.00 94.50 130 ALA A O 1
ATOM 1010 N N . THR A 1 131 ? 8.282 -1.731 11.891 1.00 96.50 131 THR A N 1
ATOM 1011 C CA . THR A 1 131 ? 7.944 -0.608 12.772 1.00 96.50 131 THR A CA 1
ATOM 1012 C C . THR A 1 131 ? 6.691 0.116 12.280 1.00 96.50 131 THR A C 1
ATOM 1014 O O . THR A 1 131 ? 5.748 0.277 13.047 1.00 96.50 131 THR A O 1
ATOM 1017 N N . ALA A 1 132 ? 6.612 0.453 10.991 1.00 95.06 132 ALA A N 1
ATOM 1018 C CA . ALA A 1 132 ? 5.452 1.130 10.411 1.00 95.06 132 ALA A CA 1
ATOM 1019 C C . ALA A 1 132 ? 4.160 0.294 10.478 1.00 95.06 132 ALA A C 1
ATOM 1021 O O . ALA A 1 132 ? 3.084 0.840 10.709 1.00 95.06 132 ALA A O 1
ATOM 1022 N N . ILE A 1 133 ? 4.253 -1.033 10.328 1.00 93.94 133 ILE A N 1
ATOM 1023 C CA . ILE A 1 133 ? 3.123 -1.960 10.509 1.00 93.94 133 ILE A CA 1
ATOM 1024 C C . ILE A 1 133 ? 2.597 -1.900 11.946 1.00 93.94 133 ILE A C 1
ATOM 1026 O O . ILE A 1 133 ? 1.383 -1.859 12.147 1.00 93.94 133 ILE A O 1
ATOM 1030 N N . ARG A 1 134 ? 3.496 -1.894 12.940 1.00 94.81 134 ARG A N 1
ATOM 1031 C CA . ARG A 1 134 ? 3.118 -1.783 14.354 1.00 94.81 134 ARG A CA 1
ATOM 1032 C C . ARG A 1 134 ? 2.434 -0.447 14.626 1.00 94.81 134 ARG A C 1
ATOM 1034 O O . ARG A 1 134 ? 1.312 -0.440 15.116 1.00 94.81 134 ARG A O 1
ATOM 1041 N N . ASP A 1 135 ? 3.063 0.648 14.211 1.00 94.25 135 ASP A N 1
ATOM 1042 C CA . ASP A 1 135 ? 2.534 1.998 14.393 1.00 94.25 135 ASP A CA 1
ATOM 1043 C C . ASP A 1 135 ? 1.153 2.182 13.740 1.00 94.25 135 ASP A C 1
ATOM 1045 O O . ASP A 1 135 ? 0.280 2.844 14.302 1.00 94.25 135 ASP A O 1
ATOM 1049 N N . LEU A 1 136 ? 0.937 1.596 12.556 1.00 91.50 136 LEU A N 1
ATOM 1050 C CA . LEU A 1 136 ? -0.361 1.626 11.883 1.00 91.50 136 LEU A CA 1
ATOM 1051 C C . LEU A 1 136 ? -1.423 0.857 12.678 1.00 91.50 136 LEU A C 1
ATOM 1053 O O . LEU A 1 136 ? -2.533 1.355 12.856 1.00 91.50 136 LEU A O 1
ATOM 1057 N N . LEU A 1 137 ? -1.096 -0.344 13.165 1.00 91.31 137 LEU A N 1
ATOM 1058 C CA . LEU A 1 137 ? -2.010 -1.146 13.982 1.00 91.31 137 LEU A CA 1
ATOM 1059 C C . LEU A 1 137 ? -2.367 -0.448 15.298 1.00 91.31 137 LEU A C 1
ATOM 1061 O O . LEU A 1 137 ? -3.526 -0.497 15.711 1.00 91.31 137 LEU A O 1
ATOM 1065 N N . ASP A 1 138 ? -1.404 0.224 15.926 1.00 91.69 138 ASP A N 1
ATOM 1066 C CA . ASP A 1 138 ? -1.633 1.011 17.136 1.00 91.69 138 ASP A CA 1
ATOM 1067 C C . ASP A 1 138 ? -2.575 2.189 16.851 1.00 91.69 138 ASP A C 1
ATOM 1069 O O . ASP A 1 138 ? -3.568 2.358 17.558 1.00 91.69 138 ASP A O 1
ATOM 1073 N N . ALA A 1 139 ? -2.367 2.925 15.753 1.00 89.00 139 ALA A N 1
ATOM 1074 C CA . ALA A 1 139 ? -3.273 3.999 15.339 1.00 89.00 139 ALA A CA 1
ATOM 1075 C C . ALA A 1 139 ? -4.701 3.494 15.043 1.00 89.00 139 ALA A C 1
ATOM 1077 O O . ALA A 1 139 ? -5.678 4.130 15.439 1.00 89.00 139 ALA A O 1
ATOM 1078 N N . VAL A 1 140 ? -4.845 2.325 14.404 1.00 85.44 140 VAL A N 1
ATOM 1079 C CA . VAL A 1 140 ? -6.156 1.680 14.195 1.00 85.44 140 VAL A CA 1
ATOM 1080 C C . VAL A 1 140 ? -6.837 1.365 15.531 1.00 85.44 140 VAL A C 1
ATOM 1082 O O . VAL A 1 140 ? -8.043 1.574 15.668 1.00 85.44 140 VAL A O 1
ATOM 1085 N N . ASN A 1 141 ? -6.086 0.884 16.526 1.00 87.00 141 ASN A N 1
ATOM 1086 C CA . ASN A 1 141 ? -6.630 0.591 17.853 1.00 87.00 141 ASN A CA 1
ATOM 1087 C C . ASN A 1 141 ? -7.094 1.859 18.585 1.00 87.00 141 ASN A C 1
ATOM 1089 O O . ASN A 1 141 ? -8.116 1.816 19.267 1.00 87.00 141 ASN A O 1
ATOM 1093 N N . GLU A 1 142 ? -6.383 2.979 18.443 1.00 85.38 142 GLU A N 1
ATOM 1094 C CA . GLU A 1 142 ? -6.799 4.256 19.038 1.00 85.38 142 GLU A CA 1
ATOM 1095 C C . GLU A 1 142 ? -8.094 4.784 18.408 1.00 85.38 142 GLU A C 1
ATOM 1097 O O . GLU A 1 142 ? -9.029 5.145 19.129 1.00 85.38 142 GLU A O 1
ATOM 1102 N N . VAL A 1 143 ? -8.216 4.717 17.077 1.00 79.50 143 VAL A N 1
ATOM 1103 C CA . VAL A 1 143 ? -9.478 5.028 16.382 1.00 79.50 143 VAL A CA 1
ATOM 1104 C C . VAL A 1 143 ? -10.605 4.120 16.886 1.00 79.50 143 VAL A C 1
ATOM 1106 O O . VAL A 1 143 ? -11.688 4.598 17.221 1.00 79.50 143 VAL A O 1
ATOM 1109 N N . PHE A 1 144 ? -10.339 2.821 17.040 1.00 77.12 144 PHE A N 1
ATOM 1110 C CA . PHE A 1 144 ? -11.316 1.856 17.544 1.00 77.12 144 PHE A CA 1
ATOM 1111 C C . PHE A 1 144 ? -11.805 2.173 18.964 1.00 77.12 144 PHE A C 1
ATOM 1113 O O . PHE A 1 144 ? -13.008 2.106 19.226 1.00 77.12 144 PHE A O 1
ATOM 1120 N N . LYS A 1 145 ? -10.899 2.540 19.882 1.00 78.81 145 LYS A N 1
ATOM 1121 C CA . LYS A 1 145 ? -11.250 2.949 21.253 1.00 78.81 145 LYS A CA 1
ATOM 1122 C C . LYS A 1 145 ? -12.145 4.185 21.257 1.00 78.81 145 LYS A C 1
ATOM 1124 O O . LYS A 1 145 ? -13.125 4.220 21.994 1.00 78.81 145 LYS A O 1
ATOM 1129 N N . LYS A 1 146 ? -11.842 5.177 20.416 1.00 70.94 146 LYS A N 1
ATOM 1130 C CA . LYS A 1 146 ? -12.636 6.408 20.326 1.00 70.94 146 LYS A CA 1
ATOM 1131 C C . LYS A 1 146 ? -14.027 6.153 19.750 1.00 70.94 146 LYS A C 1
ATOM 1133 O O . LYS A 1 146 ? -15.004 6.674 20.283 1.00 70.94 146 LYS A O 1
ATOM 1138 N N . CYS A 1 147 ? -14.130 5.299 18.730 1.00 66.06 147 CYS A N 1
ATOM 1139 C CA . CYS A 1 147 ? -15.414 4.912 18.150 1.00 66.06 147 CYS A CA 1
ATOM 1140 C C . CYS A 1 147 ? -16.334 4.233 19.171 1.00 66.06 147 CYS A C 1
ATOM 1142 O O . CYS A 1 147 ? -17.521 4.525 19.174 1.00 66.06 147 CYS A O 1
ATOM 1144 N N . GLN A 1 148 ? -15.819 3.390 20.076 1.00 62.88 148 GLN A N 1
ATOM 1145 C CA . GLN A 1 148 ? -16.641 2.716 21.099 1.00 62.88 148 GLN A CA 1
ATOM 1146 C C . GLN A 1 148 ? -17.403 3.673 22.028 1.00 62.88 148 GLN A C 1
ATOM 1148 O O . GLN A 1 148 ? -18.433 3.286 22.574 1.00 62.88 148 GLN A O 1
ATOM 1153 N N . ASN A 1 149 ? -16.929 4.910 22.181 1.00 59.31 149 ASN A N 1
ATOM 1154 C CA . ASN A 1 149 ? -17.538 5.900 23.065 1.00 59.31 149 ASN A CA 1
ATOM 1155 C C . ASN A 1 149 ? -18.729 6.638 22.422 1.00 59.31 149 ASN A C 1
ATOM 1157 O O . ASN A 1 149 ? -19.468 7.321 23.126 1.00 59.31 149 ASN A O 1
ATOM 1161 N N . VAL A 1 150 ? -18.938 6.505 21.105 1.00 57.56 150 VAL A N 1
ATOM 1162 C CA . VAL A 1 150 ? -19.983 7.210 20.343 1.00 57.56 150 VAL A CA 1
ATOM 1163 C C . VAL A 1 150 ? -21.032 6.187 19.898 1.00 57.56 150 VAL A C 1
ATOM 1165 O O . VAL A 1 150 ? -20.854 5.527 18.889 1.00 57.56 150 VAL A O 1
ATOM 1168 N N . GLY A 1 151 ? -22.095 6.001 20.686 1.00 50.38 151 GLY A N 1
ATOM 1169 C CA . GLY A 1 151 ? -23.019 4.846 20.741 1.00 50.38 151 GLY A CA 1
ATOM 1170 C C . GLY A 1 151 ? -23.756 4.302 19.493 1.00 50.38 151 GLY A C 1
ATOM 1171 O O . GLY A 1 151 ? -24.814 3.701 19.664 1.00 50.38 151 GLY A O 1
ATOM 1172 N N . LYS A 1 152 ? -23.234 4.407 18.266 1.00 54.31 152 LYS A N 1
ATOM 1173 C CA . LYS A 1 152 ? -23.722 3.695 17.064 1.00 54.31 152 LYS A CA 1
ATOM 1174 C C . LYS A 1 152 ? -22.552 2.997 16.345 1.00 54.31 152 LYS A C 1
ATOM 1176 O O . LYS A 1 152 ? -22.031 3.495 15.362 1.00 54.31 152 LYS A O 1
ATOM 1181 N N . VAL A 1 153 ? -22.082 1.853 16.871 1.00 55.00 153 VAL A N 1
ATOM 1182 C CA . VAL A 1 153 ? -20.738 1.308 16.522 1.00 55.00 153 VAL A CA 1
ATOM 1183 C C . VAL A 1 153 ? -20.718 -0.156 16.067 1.00 55.00 153 VAL A C 1
ATOM 1185 O O . VAL A 1 153 ? -19.699 -0.612 15.561 1.00 55.00 153 VAL A O 1
ATOM 1188 N N . ALA A 1 154 ? -21.788 -0.939 16.234 1.00 57.56 154 ALA A N 1
ATOM 1189 C CA . ALA A 1 154 ? -21.686 -2.402 16.098 1.00 57.56 154 ALA A CA 1
ATOM 1190 C C . ALA A 1 154 ? -21.223 -2.864 14.697 1.00 57.56 154 ALA A C 1
ATOM 1192 O O . ALA A 1 154 ? -20.279 -3.644 14.592 1.00 57.56 154 ALA A O 1
ATOM 1193 N N . GLN A 1 155 ? -21.801 -2.314 13.622 1.00 57.56 155 GLN A N 1
ATOM 1194 C CA . GLN A 1 155 ? -21.449 -2.701 12.247 1.00 57.56 155 GLN A CA 1
ATOM 1195 C C . GLN A 1 155 ? -20.078 -2.156 11.794 1.00 57.56 155 GLN A C 1
ATOM 1197 O O . GLN A 1 155 ? -19.374 -2.803 11.015 1.00 57.56 155 GLN A O 1
ATOM 1202 N N . TYR A 1 156 ? -19.651 -0.997 12.311 1.00 62.28 156 TYR A N 1
ATOM 1203 C CA . TYR A 1 156 ? -18.319 -0.425 12.048 1.00 62.28 156 TYR A CA 1
ATOM 1204 C C . TYR A 1 156 ? -17.217 -1.206 12.745 1.00 62.28 156 TYR A C 1
ATOM 1206 O O . TYR A 1 156 ? -16.165 -1.470 12.163 1.00 62.28 156 TYR A O 1
ATOM 1214 N N . LYS A 1 157 ? -17.494 -1.624 13.981 1.00 66.50 157 LYS A N 1
ATOM 1215 C CA . LYS A 1 157 ? -16.605 -2.445 14.794 1.00 66.50 157 LYS A CA 1
ATOM 1216 C C . LYS A 1 157 ? -16.265 -3.749 14.081 1.00 66.50 157 LYS A C 1
ATOM 1218 O O . LYS A 1 157 ? -15.098 -4.121 14.020 1.00 66.50 157 LYS A O 1
ATOM 1223 N N . GLU A 1 158 ? -17.270 -4.417 13.521 1.00 72.62 158 GLU A N 1
ATOM 1224 C CA . GLU A 1 158 ? -17.099 -5.687 12.812 1.00 72.62 158 GLU A CA 1
ATOM 1225 C C . GLU A 1 158 ? -16.293 -5.534 11.519 1.00 72.62 158 GLU A C 1
ATOM 1227 O O . GLU A 1 158 ? -15.369 -6.314 11.279 1.00 72.62 158 GLU A O 1
ATOM 1232 N N . GLY A 1 159 ? -16.581 -4.503 10.715 1.00 71.81 159 GLY A N 1
ATOM 1233 C CA . GLY A 1 159 ? -15.817 -4.209 9.499 1.00 71.81 159 GLY A CA 1
ATOM 1234 C C . GLY A 1 159 ? -14.350 -3.880 9.791 1.00 71.81 159 GLY A C 1
ATOM 1235 O O . GLY A 1 159 ? -13.451 -4.418 9.144 1.00 71.81 159 GLY A O 1
ATOM 1236 N N . LEU A 1 160 ? -14.096 -3.058 10.812 1.00 71.50 160 LEU A N 1
ATOM 1237 C CA . LEU A 1 160 ? -12.746 -2.655 11.202 1.00 71.50 160 LEU A CA 1
ATOM 1238 C C . LEU A 1 160 ? -11.943 -3.814 11.808 1.00 71.50 160 LEU A C 1
ATOM 1240 O O . LEU A 1 160 ? -10.784 -4.014 11.445 1.00 71.50 160 LEU A O 1
ATOM 1244 N N . GLU A 1 161 ? -12.558 -4.630 12.666 1.00 79.06 161 GLU A N 1
ATOM 1245 C CA . GLU A 1 161 ? -11.938 -5.853 13.196 1.00 79.06 161 GLU A CA 1
ATOM 1246 C C . GLU A 1 161 ? -11.617 -6.856 12.084 1.00 79.06 161 GLU A C 1
ATOM 1248 O O . GLU A 1 161 ? -10.545 -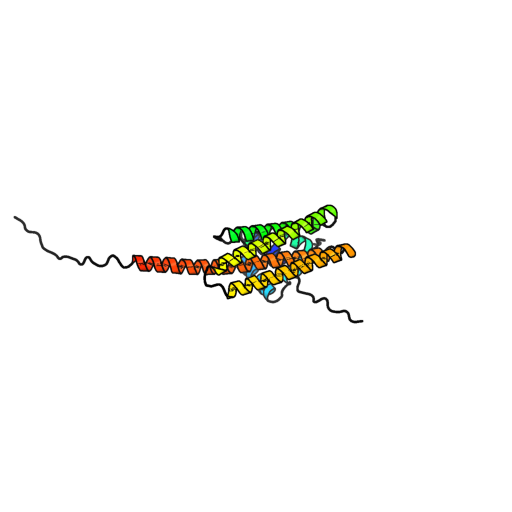7.468 12.092 1.00 79.06 161 GLU A O 1
ATOM 1253 N N . ARG A 1 162 ? -12.507 -7.008 11.094 1.00 82.50 162 ARG A N 1
ATOM 1254 C CA . ARG A 1 162 ? -12.250 -7.857 9.926 1.00 82.50 162 ARG A CA 1
ATOM 1255 C C . ARG A 1 162 ? -11.044 -7.355 9.134 1.00 82.50 162 ARG A C 1
ATOM 1257 O O . ARG A 1 162 ? -10.113 -8.129 8.922 1.00 82.50 162 ARG A O 1
ATOM 1264 N N . ASN A 1 163 ? -11.014 -6.072 8.778 1.00 80.75 163 ASN A N 1
ATOM 1265 C CA . ASN A 1 163 ? -9.922 -5.487 7.993 1.00 80.75 163 ASN A CA 1
ATOM 1266 C C . ASN A 1 163 ? -8.587 -5.542 8.754 1.00 80.75 163 ASN A C 1
ATOM 1268 O O . ASN A 1 163 ? -7.548 -5.843 8.174 1.00 80.75 163 ASN A O 1
ATOM 1272 N N . LYS A 1 164 ? -8.604 -5.332 10.077 1.00 85.00 164 LYS A N 1
ATOM 1273 C CA . LYS A 1 164 ? -7.426 -5.501 10.940 1.00 85.00 164 LYS A CA 1
ATOM 1274 C C . LYS A 1 164 ? -6.912 -6.943 10.920 1.00 85.00 164 LYS A C 1
ATOM 1276 O O . LYS A 1 164 ? -5.710 -7.159 10.768 1.00 85.00 164 LYS A O 1
ATOM 1281 N N . LYS A 1 165 ? -7.797 -7.938 11.056 1.00 87.12 165 LYS A N 1
ATOM 1282 C CA . LYS A 1 165 ? -7.423 -9.363 10.981 1.00 87.12 165 LYS A CA 1
ATOM 1283 C C . LYS A 1 165 ? -6.840 -9.723 9.617 1.00 87.12 165 LYS A C 1
ATOM 1285 O O . LYS A 1 165 ? -5.823 -10.416 9.558 1.00 87.12 165 LYS A O 1
ATOM 1290 N N . GLU A 1 166 ? -7.444 -9.236 8.537 1.00 86.19 166 GLU A N 1
ATOM 1291 C CA . GLU A 1 166 ? -6.922 -9.427 7.184 1.00 86.19 166 GLU A CA 1
ATOM 1292 C C . GLU A 1 166 ? -5.546 -8.780 7.026 1.00 86.19 166 GLU A C 1
ATOM 1294 O O . GLU A 1 166 ? -4.606 -9.447 6.600 1.00 86.19 166 GLU A O 1
ATOM 1299 N N . PHE A 1 167 ? -5.371 -7.535 7.462 1.00 88.81 167 PHE A N 1
ATOM 1300 C CA . PHE A 1 167 ? -4.082 -6.853 7.414 1.00 88.81 167 PHE A CA 1
ATOM 1301 C C . PHE A 1 167 ? -2.980 -7.618 8.164 1.00 88.81 167 PHE A C 1
ATOM 1303 O O . PHE A 1 167 ? -1.887 -7.813 7.629 1.00 88.81 167 PHE A O 1
ATOM 1310 N N . VAL A 1 168 ? -3.270 -8.140 9.362 1.00 92.19 168 VAL A N 1
ATOM 1311 C CA . VAL A 1 168 ? -2.331 -8.988 10.121 1.00 92.19 168 VAL A CA 1
ATOM 1312 C C . VAL A 1 168 ? -1.987 -10.269 9.350 1.00 92.19 168 VAL A C 1
ATOM 1314 O O . VAL A 1 168 ? -0.817 -10.655 9.294 1.00 92.19 168 VAL A O 1
ATOM 1317 N N . LYS A 1 169 ? -2.972 -10.911 8.705 1.00 90.88 169 LYS A N 1
ATOM 1318 C CA . LYS A 1 169 ? -2.746 -12.082 7.840 1.00 90.88 169 LYS A CA 1
ATOM 1319 C C . LYS A 1 169 ? -1.794 -11.740 6.689 1.00 90.88 169 LYS A C 1
ATOM 1321 O O . LYS A 1 169 ? -0.818 -12.456 6.477 1.00 90.88 169 LYS A O 1
ATOM 1326 N N . TYR A 1 170 ? -2.026 -10.635 5.981 1.00 89.12 170 TYR A N 1
ATOM 1327 C CA . TYR A 1 170 ? -1.165 -10.213 4.872 1.00 89.12 170 TYR A CA 1
ATOM 1328 C C . TYR A 1 170 ? 0.235 -9.774 5.332 1.00 89.12 170 TYR A C 1
ATOM 1330 O O . TYR A 1 170 ? 1.210 -10.058 4.641 1.00 89.12 170 TYR A O 1
ATOM 1338 N N . SER A 1 171 ? 0.370 -9.177 6.520 1.00 93.06 171 SER A N 1
ATOM 1339 C CA . SER A 1 171 ? 1.670 -8.854 7.135 1.00 93.06 171 SER A CA 1
ATOM 1340 C C . SER A 1 171 ? 2.488 -10.105 7.465 1.00 93.06 171 SER A C 1
ATOM 1342 O O . SER A 1 171 ? 3.695 -10.164 7.197 1.00 93.06 171 SER A O 1
ATOM 1344 N N . LYS A 1 172 ? 1.828 -11.149 7.979 1.00 93.44 172 LYS A N 1
ATOM 1345 C CA . LYS A 1 172 ? 2.468 -12.446 8.215 1.00 93.44 172 LYS A CA 1
ATOM 1346 C C . LYS A 1 172 ? 2.900 -13.099 6.901 1.00 93.44 172 LYS A C 1
ATOM 1348 O O . LYS A 1 172 ? 4.056 -13.495 6.783 1.00 93.44 172 LYS A O 1
ATOM 1353 N N . ASN A 1 173 ? 2.020 -13.120 5.898 1.00 91.06 173 ASN A N 1
ATOM 1354 C CA . ASN A 1 173 ? 2.339 -13.652 4.571 1.00 91.06 173 ASN A CA 1
ATOM 1355 C C . ASN A 1 173 ? 3.513 -12.905 3.916 1.00 91.06 173 ASN A C 1
ATOM 1357 O O . ASN A 1 173 ? 4.380 -13.538 3.315 1.00 91.06 173 ASN A O 1
ATOM 1361 N N . PHE A 1 174 ? 3.594 -11.581 4.078 1.00 93.50 174 PHE A N 1
ATOM 1362 C CA . PHE A 1 174 ? 4.742 -10.791 3.629 1.00 93.50 174 PHE A CA 1
ATOM 1363 C C . PHE A 1 174 ? 6.034 -11.214 4.329 1.00 93.50 174 PHE A C 1
ATOM 1365 O O . PHE A 1 174 ? 7.049 -11.439 3.673 1.00 93.50 174 PHE A O 1
ATOM 1372 N N . SER A 1 175 ? 5.990 -11.416 5.646 1.00 94.38 175 SER A N 1
ATOM 1373 C CA . SER A 1 175 ? 7.143 -11.907 6.410 1.00 94.38 175 SER A CA 1
ATOM 1374 C C . SER A 1 175 ? 7.603 -13.294 5.944 1.00 94.38 175 SER A C 1
ATOM 1376 O O . SER A 1 175 ? 8.803 -13.545 5.845 1.00 94.38 175 SER A O 1
ATOM 1378 N N . ASP A 1 176 ? 6.672 -14.196 5.631 1.00 93.69 176 ASP A N 1
ATOM 1379 C CA . ASP A 1 176 ? 6.996 -15.528 5.110 1.00 93.69 176 ASP A CA 1
ATOM 1380 C C . ASP A 1 176 ? 7.539 -15.466 3.673 1.00 93.69 176 ASP A C 1
ATOM 1382 O O . ASP A 1 176 ? 8.508 -16.157 3.350 1.00 93.69 176 ASP A O 1
ATOM 1386 N N . THR A 1 177 ? 7.020 -14.552 2.851 1.00 93.06 177 THR A N 1
ATOM 1387 C CA . THR A 1 177 ? 7.545 -14.267 1.507 1.00 93.06 177 THR A CA 1
ATOM 1388 C C . THR A 1 177 ? 8.977 -13.731 1.566 1.00 93.06 177 THR A C 1
ATOM 1390 O O . THR A 1 177 ? 9.826 -14.172 0.798 1.00 93.06 177 THR A O 1
ATOM 1393 N N . LEU A 1 178 ? 9.296 -12.853 2.525 1.00 93.75 178 LEU A N 1
ATOM 1394 C CA . LEU A 1 178 ? 10.668 -12.382 2.751 1.00 93.75 178 LEU A CA 1
ATOM 1395 C C . LEU A 1 178 ? 11.613 -13.527 3.138 1.00 93.75 178 LEU A C 1
ATOM 1397 O O . LEU A 1 178 ? 12.729 -13.607 2.626 1.00 93.75 178 LEU A O 1
ATOM 1401 N N . LYS A 1 179 ? 11.179 -14.441 4.019 1.00 93.00 179 LYS A N 1
ATOM 1402 C CA . LYS A 1 179 ? 11.981 -15.626 4.380 1.00 93.00 179 LYS A CA 1
ATOM 1403 C C . LYS A 1 179 ? 12.262 -16.499 3.162 1.00 93.00 179 LYS A C 1
ATOM 1405 O O . LYS A 1 179 ? 13.360 -17.040 3.052 1.00 93.00 179 LYS A O 1
ATOM 1410 N N . GLN A 1 180 ? 11.273 -16.655 2.286 1.00 92.81 180 GLN A N 1
ATOM 1411 C CA . GLN A 1 180 ? 11.407 -17.430 1.061 1.00 92.81 180 GLN A CA 1
ATOM 1412 C C . GLN A 1 180 ? 12.338 -16.736 0.057 1.00 92.81 180 GLN A C 1
ATOM 1414 O O . GLN A 1 180 ? 13.243 -17.385 -0.463 1.00 92.81 180 GLN A O 1
ATOM 1419 N N . TYR A 1 181 ? 12.217 -15.416 -0.101 1.00 93.50 181 TYR A N 1
ATOM 1420 C CA . TYR A 1 181 ? 13.114 -14.599 -0.921 1.00 93.50 181 TYR A CA 1
ATOM 1421 C C . TYR A 1 181 ? 14.585 -14.760 -0.519 1.00 93.50 181 TYR A C 1
ATOM 1423 O O . TYR A 1 181 ? 15.445 -14.957 -1.371 1.00 93.50 181 TYR A O 1
ATOM 1431 N N . PHE A 1 182 ? 14.901 -14.771 0.780 1.00 92.06 182 PHE A N 1
ATOM 1432 C CA . PHE A 1 182 ? 16.283 -14.994 1.222 1.00 92.06 182 PHE A CA 1
ATOM 1433 C C . PHE A 1 182 ? 16.840 -16.385 0.868 1.00 92.06 182 PHE A C 1
ATOM 1435 O O . PHE A 1 182 ? 18.052 -16.581 0.969 1.00 92.06 182 PHE A O 1
ATOM 1442 N N . LYS A 1 183 ? 15.986 -17.336 0.463 1.00 92.81 183 LYS A N 1
ATOM 1443 C CA . LYS A 1 183 ? 16.383 -18.666 -0.019 1.00 92.81 183 LYS A CA 1
ATOM 1444 C C . LYS A 1 183 ? 16.477 -18.731 -1.542 1.00 92.81 183 LYS A C 1
ATOM 1446 O O . LYS A 1 183 ? 17.428 -19.316 -2.045 1.00 92.81 183 LYS A O 1
ATOM 1451 N N . ASP A 1 184 ? 15.499 -18.179 -2.259 1.00 91.31 184 ASP A N 1
ATOM 1452 C CA . ASP A 1 184 ? 15.350 -18.369 -3.710 1.00 91.31 184 ASP A CA 1
ATOM 1453 C C . ASP A 1 184 ? 15.636 -17.127 -4.567 1.00 91.31 184 ASP A C 1
ATOM 1455 O O . ASP A 1 184 ? 15.677 -17.236 -5.790 1.00 91.31 184 ASP A O 1
ATOM 1459 N N . GLN A 1 185 ? 15.867 -15.969 -3.941 1.00 89.25 185 GLN A N 1
ATOM 1460 C CA . GLN A 1 185 ? 16.160 -14.680 -4.578 1.00 89.25 185 GLN A CA 1
ATOM 1461 C C . GLN A 1 185 ? 15.077 -14.198 -5.563 1.00 89.25 185 GLN A C 1
ATOM 1463 O O . GLN A 1 185 ? 15.350 -13.381 -6.444 1.00 89.25 185 GLN A O 1
ATOM 1468 N N . ARG A 1 186 ? 13.827 -14.668 -5.429 1.00 86.06 186 ARG A N 1
ATOM 1469 C CA . ARG A 1 186 ? 12.716 -14.252 -6.301 1.00 86.06 186 ARG A CA 1
ATOM 1470 C C . ARG A 1 186 ? 12.070 -12.953 -5.814 1.00 86.06 186 ARG A C 1
ATOM 1472 O O . ARG A 1 186 ? 11.107 -12.974 -5.049 1.00 86.06 186 ARG A O 1
ATOM 1479 N N . SER A 1 187 ? 12.579 -11.816 -6.290 1.00 88.19 187 SER A N 1
ATOM 1480 C CA . SER A 1 187 ? 12.086 -10.475 -5.922 1.00 88.19 187 SER A CA 1
ATOM 1481 C C . SER A 1 187 ? 10.611 -10.237 -6.272 1.00 88.19 187 SER A C 1
ATOM 1483 O O . SER A 1 187 ? 9.915 -9.538 -5.540 1.00 88.19 187 SER A O 1
ATOM 1485 N N . GLU A 1 188 ? 10.107 -10.871 -7.337 1.00 86.19 188 GLU A N 1
ATOM 1486 C CA . GLU A 1 188 ? 8.726 -10.698 -7.814 1.00 86.19 188 GLU A CA 1
ATOM 1487 C C . GLU A 1 188 ? 7.680 -11.001 -6.736 1.00 86.19 188 GLU A C 1
ATOM 1489 O O . GLU A 1 188 ? 6.738 -10.236 -6.523 1.00 86.19 188 GLU A O 1
ATOM 1494 N N . ALA A 1 189 ? 7.876 -12.096 -5.998 1.00 86.56 189 ALA A N 1
ATOM 1495 C CA . ALA A 1 189 ? 6.961 -12.498 -4.936 1.00 86.56 189 ALA A CA 1
ATOM 1496 C C . ALA A 1 189 ? 6.902 -11.442 -3.818 1.00 86.56 189 ALA A C 1
ATOM 1498 O O . ALA A 1 189 ? 5.830 -11.172 -3.267 1.00 86.56 189 ALA A O 1
ATOM 1499 N N . VAL A 1 190 ? 8.036 -10.796 -3.519 1.00 91.12 190 VAL A N 1
ATOM 1500 C CA . VAL A 1 190 ? 8.119 -9.717 -2.526 1.00 91.12 190 VAL A CA 1
ATOM 1501 C C . VAL A 1 190 ? 7.319 -8.503 -2.990 1.00 91.12 190 VAL A C 1
ATOM 1503 O O . VAL A 1 190 ? 6.574 -7.938 -2.189 1.00 91.12 190 VAL A O 1
ATOM 1506 N N . TYR A 1 191 ? 7.404 -8.136 -4.273 1.00 89.25 191 TYR A N 1
ATOM 1507 C CA . TYR A 1 191 ? 6.647 -7.008 -4.826 1.00 89.25 191 TYR A CA 1
ATOM 1508 C C . TYR A 1 191 ? 5.138 -7.254 -4.773 1.00 89.25 191 TYR A C 1
ATOM 1510 O O . TYR A 1 191 ? 4.390 -6.420 -4.263 1.00 89.25 191 TYR A O 1
ATOM 1518 N N . VAL A 1 192 ? 4.689 -8.435 -5.210 1.00 85.50 192 VAL A N 1
ATOM 1519 C CA . VAL A 1 192 ? 3.272 -8.832 -5.145 1.00 85.50 192 VAL A CA 1
ATOM 1520 C C . VAL A 1 192 ? 2.766 -8.808 -3.701 1.00 85.50 192 VAL A C 1
ATOM 1522 O O . VAL A 1 192 ? 1.683 -8.286 -3.419 1.00 85.50 192 VAL A O 1
ATOM 1525 N N . SER A 1 193 ? 3.550 -9.337 -2.759 1.00 88.69 193 SER A N 1
ATOM 1526 C CA . SER A 1 193 ? 3.158 -9.343 -1.351 1.00 88.69 193 SER A CA 1
ATOM 1527 C C . SER A 1 193 ? 3.155 -7.947 -0.719 1.00 88.69 193 SER A C 1
ATOM 1529 O O . SER A 1 193 ? 2.323 -7.689 0.153 1.00 88.69 193 SER A O 1
ATOM 1531 N N . ALA A 1 194 ? 4.040 -7.046 -1.141 1.00 90.12 194 ALA A N 1
ATOM 1532 C CA . ALA A 1 194 ? 4.041 -5.656 -0.696 1.00 90.12 194 ALA A CA 1
ATOM 1533 C C . ALA A 1 194 ? 2.830 -4.884 -1.254 1.00 90.12 194 ALA A C 1
ATOM 1535 O O . ALA A 1 194 ? 2.156 -4.186 -0.498 1.00 90.12 194 ALA A O 1
ATOM 1536 N N . ASN A 1 195 ? 2.465 -5.092 -2.525 1.00 84.56 195 ASN A N 1
ATOM 1537 C CA . ASN A 1 195 ? 1.249 -4.516 -3.116 1.00 84.56 195 ASN A CA 1
ATOM 1538 C C . ASN A 1 195 ? -0.018 -4.960 -2.379 1.00 84.56 195 ASN A C 1
ATOM 1540 O O . ASN A 1 195 ? -0.912 -4.150 -2.131 1.00 84.56 195 ASN A O 1
ATOM 1544 N N . ARG A 1 196 ? -0.075 -6.227 -1.945 1.00 85.81 196 ARG A N 1
ATOM 1545 C CA . ARG A 1 196 ? -1.164 -6.727 -1.090 1.00 85.81 196 ARG A CA 1
ATOM 1546 C C . ARG A 1 196 ? -1.272 -5.949 0.219 1.00 85.81 196 ARG A C 1
ATOM 1548 O O . ARG A 1 196 ? -2.376 -5.569 0.598 1.00 85.81 196 ARG A O 1
ATOM 1555 N N . LEU A 1 197 ? -0.150 -5.666 0.881 1.00 88.19 197 LEU A N 1
ATOM 1556 C CA . LEU A 1 197 ? -0.136 -4.855 2.101 1.00 88.19 197 LEU A CA 1
ATOM 1557 C C . LEU A 1 197 ? -0.597 -3.417 1.864 1.00 88.19 197 LEU A C 1
ATOM 1559 O O . LEU A 1 197 ? -1.364 -2.885 2.671 1.00 88.19 197 LEU A O 1
ATOM 1563 N N . ILE A 1 198 ? -0.182 -2.797 0.758 1.00 86.62 198 ILE A N 1
ATOM 1564 C CA . ILE A 1 198 ? -0.654 -1.458 0.400 1.00 86.62 198 ILE A CA 1
ATOM 1565 C C . ILE A 1 198 ? -2.166 -1.463 0.164 1.00 86.62 198 ILE A C 1
ATOM 1567 O O . ILE A 1 198 ? -2.867 -0.608 0.705 1.00 86.62 198 ILE A O 1
ATOM 1571 N N . ASN A 1 199 ? -2.692 -2.449 -0.564 1.00 81.94 199 ASN A N 1
ATOM 1572 C CA . ASN A 1 199 ? -4.129 -2.523 -0.805 1.00 81.94 199 ASN A CA 1
ATOM 1573 C C . ASN A 1 199 ? -4.931 -2.696 0.492 1.00 81.94 199 ASN A C 1
ATOM 1575 O O . ASN A 1 199 ? -5.949 -2.046 0.702 1.00 81.94 199 ASN A O 1
ATOM 1579 N N . GLN A 1 200 ? -4.445 -3.526 1.413 1.00 84.12 200 GLN A N 1
ATOM 1580 C CA . GLN A 1 200 ? -5.088 -3.700 2.717 1.00 84.12 200 GLN A CA 1
ATOM 1581 C C . GLN A 1 200 ? -5.013 -2.438 3.578 1.00 84.12 200 GLN A C 1
ATOM 1583 O O . GLN A 1 200 ? -5.968 -2.101 4.275 1.00 84.12 200 GLN A O 1
ATOM 1588 N N . THR A 1 201 ? -3.913 -1.693 3.477 1.00 86.12 201 THR A N 1
ATOM 1589 C CA . THR A 1 201 ? -3.790 -0.368 4.096 1.00 86.12 201 THR A CA 1
ATOM 1590 C C . THR A 1 201 ? -4.851 0.585 3.540 1.00 86.12 201 THR A C 1
ATOM 1592 O O . THR A 1 201 ? -5.530 1.267 4.303 1.00 86.12 201 THR A O 1
ATOM 1595 N N . ASN A 1 202 ? -5.053 0.588 2.221 1.00 80.06 202 ASN A N 1
ATOM 1596 C CA . ASN A 1 202 ? -6.090 1.382 1.564 1.00 80.06 202 ASN A CA 1
ATOM 1597 C C . ASN A 1 202 ? -7.504 0.959 1.997 1.00 80.06 202 ASN A C 1
ATOM 1599 O O . ASN A 1 202 ? -8.320 1.827 2.286 1.00 80.06 202 ASN A O 1
ATOM 1603 N N . HIS A 1 203 ? -7.793 -0.338 2.137 1.00 78.00 203 HIS A N 1
ATOM 1604 C CA . HIS A 1 203 ? -9.090 -0.807 2.641 1.00 78.00 203 HIS A CA 1
ATOM 1605 C C . HIS A 1 203 ? -9.367 -0.378 4.087 1.00 78.00 203 HIS A C 1
ATOM 1607 O O . HIS A 1 203 ? -10.494 0.021 4.392 1.00 78.00 203 HIS A O 1
ATOM 1613 N N . ILE A 1 204 ? -8.352 -0.406 4.962 1.00 78.19 204 ILE A N 1
ATOM 1614 C CA . ILE A 1 204 ? -8.455 0.154 6.318 1.00 78.19 204 ILE A CA 1
ATOM 1615 C C . ILE A 1 204 ? -8.839 1.635 6.232 1.00 78.19 204 ILE A C 1
ATOM 1617 O O . ILE A 1 204 ? -9.758 2.063 6.920 1.00 78.19 204 ILE A O 1
ATOM 1621 N N . LEU A 1 205 ? -8.198 2.417 5.362 1.00 75.00 205 LEU A N 1
ATOM 1622 C CA . LEU A 1 205 ? -8.512 3.838 5.211 1.00 75.00 205 LEU A CA 1
ATOM 1623 C C . LEU A 1 205 ? -9.904 4.091 4.600 1.00 75.00 205 LEU A C 1
ATOM 1625 O O . LEU A 1 205 ? -10.690 4.831 5.186 1.00 75.00 205 LEU A O 1
ATOM 1629 N N . GLN A 1 206 ? -10.242 3.474 3.460 1.00 66.62 206 GLN A N 1
ATOM 1630 C CA . GLN A 1 206 ? -11.505 3.703 2.739 1.00 66.62 206 GLN A CA 1
ATOM 1631 C C . GLN A 1 206 ? -12.730 3.373 3.602 1.00 66.62 206 GLN A C 1
ATOM 1633 O O . GLN A 1 206 ? -13.672 4.163 3.663 1.00 66.62 206 GLN A O 1
ATOM 1638 N N . GLN A 1 207 ? -12.720 2.237 4.310 1.00 59.81 207 GLN A N 1
ATOM 1639 C CA . GLN A 1 207 ? -13.849 1.856 5.166 1.00 59.81 207 GLN A CA 1
ATOM 1640 C C . GLN A 1 207 ? -13.978 2.751 6.404 1.00 59.81 207 GLN A C 1
ATOM 1642 O O . GLN A 1 207 ? -15.100 3.007 6.838 1.00 59.81 207 GLN A O 1
ATOM 1647 N N . ASN A 1 208 ? -12.860 3.252 6.941 1.00 55.12 208 ASN A N 1
ATOM 1648 C CA . ASN A 1 208 ? -12.856 4.122 8.119 1.00 55.12 208 ASN A CA 1
ATOM 1649 C C . ASN A 1 208 ? -13.261 5.569 7.800 1.00 55.12 208 ASN A C 1
ATOM 1651 O O . ASN A 1 208 ? -13.848 6.228 8.650 1.00 55.12 208 ASN A O 1
ATOM 1655 N N . LEU A 1 209 ? -12.970 6.070 6.596 1.00 55.03 209 LEU A N 1
ATOM 1656 C CA . LEU A 1 209 ? -13.179 7.479 6.238 1.00 55.03 209 LEU A CA 1
ATOM 1657 C C . LEU A 1 209 ? -14.556 7.749 5.620 1.00 55.03 209 LEU A C 1
ATOM 1659 O O . LEU A 1 209 ? -15.209 8.725 5.990 1.00 55.03 209 LEU A O 1
ATOM 1663 N N . ILE A 1 210 ? -15.017 6.878 4.715 1.00 50.88 210 ILE A N 1
ATOM 1664 C CA . ILE A 1 210 ? -16.290 7.056 3.995 1.00 50.88 210 ILE A CA 1
ATOM 1665 C C . ILE A 1 210 ? -17.475 6.923 4.958 1.00 50.88 210 ILE A C 1
ATOM 1667 O O . ILE A 1 210 ? -18.383 7.746 4.951 1.00 50.88 210 ILE A O 1
ATOM 1671 N N . LYS A 1 211 ? -17.450 5.921 5.838 1.00 50.84 211 LYS A N 1
ATOM 1672 C CA . LYS A 1 211 ? -18.561 5.648 6.758 1.00 50.84 211 LYS A CA 1
ATOM 1673 C C . LYS A 1 211 ? -18.646 6.638 7.924 1.00 50.84 211 LYS A C 1
ATOM 1675 O O . LYS A 1 211 ? -19.737 7.057 8.282 1.00 50.84 211 LYS A O 1
ATOM 1680 N N . PHE A 1 212 ? -17.504 7.073 8.459 1.00 53.91 212 PHE A N 1
ATOM 1681 C CA . PHE A 1 212 ? -17.468 8.020 9.578 1.00 53.91 212 PHE A CA 1
ATOM 1682 C C . PHE A 1 212 ? -17.871 9.443 9.161 1.00 53.91 212 PHE A C 1
ATOM 1684 O O . PHE A 1 212 ? -18.511 10.156 9.928 1.00 53.91 212 PHE A O 1
ATOM 1691 N N . THR A 1 213 ? -17.538 9.846 7.928 1.00 47.16 213 THR A N 1
ATOM 1692 C CA . THR A 1 213 ? -17.910 11.163 7.383 1.00 47.16 213 THR A CA 1
ATOM 1693 C C . THR A 1 213 ? -19.417 11.254 7.117 1.00 47.16 213 THR A C 1
ATOM 1695 O O . THR A 1 213 ? -20.016 12.285 7.414 1.00 47.16 213 THR A O 1
ATOM 1698 N N . LEU A 1 214 ? -20.040 10.171 6.633 1.00 48.84 214 LEU A N 1
ATOM 1699 C CA . LEU A 1 214 ? -21.491 10.103 6.419 1.00 48.84 214 LEU A CA 1
ATOM 1700 C C . LEU A 1 214 ? -22.276 10.201 7.742 1.00 48.84 214 LEU A C 1
ATOM 1702 O O . LEU A 1 214 ? -23.249 10.944 7.817 1.00 48.84 214 LEU A O 1
ATOM 1706 N N . GLU A 1 215 ? -21.821 9.551 8.818 1.00 49.41 215 GLU A N 1
ATOM 1707 C CA . GLU A 1 215 ? -22.551 9.574 10.098 1.00 49.41 215 GLU A CA 1
ATOM 1708 C C . GLU A 1 215 ? -22.312 10.821 10.955 1.00 49.41 215 GLU A C 1
ATOM 1710 O O . GLU A 1 215 ? -23.213 11.251 11.679 1.00 49.41 215 GLU A O 1
ATOM 1715 N N . PHE A 1 216 ? -21.132 11.448 10.882 1.00 48.62 216 PHE A N 1
ATOM 1716 C CA . PHE A 1 216 ? -20.924 12.731 11.563 1.00 48.62 216 PHE A CA 1
ATOM 1717 C C . PHE A 1 216 ? -21.767 13.847 10.941 1.00 48.62 216 PHE A C 1
ATOM 1719 O O . PHE A 1 216 ? -22.203 14.737 11.668 1.00 48.62 216 PHE A O 1
ATOM 1726 N N . GLN A 1 217 ? -22.043 13.798 9.632 1.00 45.06 217 GLN A N 1
ATOM 1727 C CA . GLN A 1 217 ? -23.004 14.715 9.015 1.00 45.06 217 GLN A CA 1
ATOM 1728 C C . GLN A 1 217 ? -24.418 14.495 9.570 1.00 45.06 217 GLN A C 1
ATOM 1730 O O . GLN A 1 217 ? -25.056 15.467 9.967 1.00 45.06 217 GLN A O 1
ATOM 1735 N N . GLU A 1 218 ? -24.884 13.252 9.704 1.00 42.75 218 GLU A N 1
ATOM 1736 C CA . GLU A 1 218 ? -26.207 12.960 10.280 1.00 42.75 218 GLU A CA 1
ATOM 1737 C C . GLU A 1 218 ? -26.316 13.396 11.751 1.00 42.75 218 GLU A C 1
ATOM 1739 O O . GLU A 1 218 ? -27.272 14.072 12.131 1.00 42.75 218 GLU A O 1
ATOM 1744 N N . CYS A 1 219 ? -25.298 13.119 12.572 1.00 40.62 219 CYS A N 1
ATOM 1745 C CA . CYS A 1 219 ? -25.322 13.468 13.994 1.00 40.62 219 CYS A CA 1
ATOM 1746 C C . CYS A 1 219 ? -25.253 14.990 14.244 1.00 40.62 219 CYS A C 1
ATOM 1748 O O . CYS A 1 219 ? -25.838 15.483 15.207 1.00 40.62 219 CYS A O 1
ATOM 1750 N N . ASN A 1 220 ? -24.582 15.758 13.375 1.00 39.28 220 ASN A N 1
ATOM 1751 C CA . ASN A 1 220 ? -24.558 17.225 13.465 1.00 39.28 220 ASN A CA 1
ATOM 1752 C C . ASN A 1 220 ? -25.864 17.866 12.960 1.00 39.28 220 ASN A C 1
ATOM 1754 O O . ASN A 1 220 ? -26.218 18.972 13.375 1.00 39.28 220 ASN A O 1
ATOM 1758 N N . THR A 1 221 ? -26.597 17.168 12.087 1.00 42.12 221 THR A N 1
ATOM 1759 C CA . THR A 1 221 ? -27.921 17.605 11.624 1.00 42.12 221 THR A CA 1
ATOM 1760 C C . THR A 1 221 ? -28.960 17.442 12.738 1.00 42.12 221 THR A C 1
ATOM 1762 O O . THR A 1 221 ? -29.770 18.339 12.948 1.00 42.12 221 THR A O 1
ATOM 1765 N N . ASP A 1 222 ? -28.868 16.374 13.540 1.00 38.78 222 ASP A N 1
ATOM 1766 C CA . ASP A 1 222 ? -29.718 16.191 14.726 1.00 38.78 222 ASP 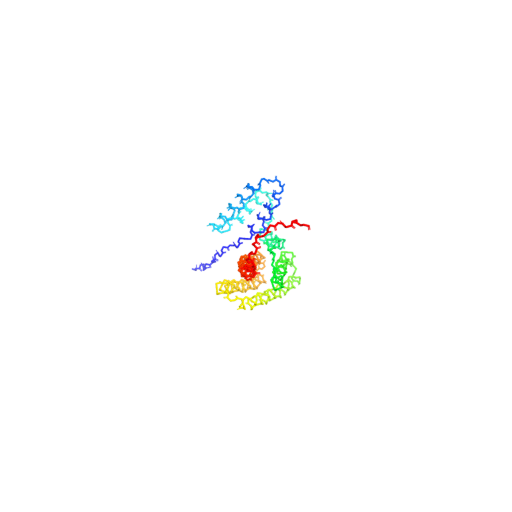A CA 1
ATOM 1767 C C . ASP A 1 222 ? -29.432 17.234 15.821 1.00 38.78 222 ASP A C 1
ATOM 1769 O O . ASP A 1 222 ? -30.358 17.805 16.389 1.00 38.78 222 ASP A O 1
ATOM 1773 N N . VAL A 1 223 ? -28.165 17.569 16.095 1.00 42.41 223 VAL A N 1
ATOM 1774 C CA . VAL A 1 223 ? -27.825 18.576 17.126 1.00 42.41 223 VAL A CA 1
ATOM 1775 C C . VAL A 1 223 ? -28.226 19.995 16.702 1.00 42.41 223 VAL A C 1
ATOM 1777 O O . VAL A 1 223 ? -28.659 20.796 17.532 1.00 42.41 223 VAL A O 1
ATOM 1780 N N . THR A 1 224 ? -28.133 20.325 15.411 1.00 40.78 224 THR A N 1
ATOM 1781 C CA . THR A 1 224 ? -28.624 21.616 14.895 1.00 40.78 224 THR A CA 1
ATOM 1782 C C . THR A 1 224 ? -30.152 21.675 14.828 1.00 40.78 224 THR A C 1
ATOM 1784 O O . THR A 1 224 ? -30.715 22.730 15.119 1.00 40.78 224 THR A O 1
ATOM 1787 N N . ALA A 1 225 ? -30.835 20.560 14.550 1.00 39.59 225 ALA A N 1
ATOM 1788 C CA . ALA A 1 225 ? -32.295 20.468 14.615 1.00 39.59 225 ALA A CA 1
ATOM 1789 C C . ALA A 1 225 ? -32.832 20.574 16.055 1.00 39.59 225 ALA A C 1
ATOM 1791 O O . ALA A 1 225 ? -33.822 21.269 16.289 1.00 39.59 225 ALA A O 1
ATOM 1792 N N . ILE A 1 226 ? -32.150 19.966 17.032 1.00 43.44 226 ILE A N 1
ATOM 1793 C CA . ILE A 1 226 ? -32.503 20.073 18.457 1.00 43.44 226 ILE A CA 1
ATOM 1794 C C . ILE A 1 226 ? -32.311 21.519 18.945 1.00 43.44 226 ILE A C 1
ATOM 1796 O O . ILE A 1 226 ? -33.241 22.098 19.507 1.00 43.44 226 ILE A O 1
ATOM 1800 N N . ASN A 1 227 ? -31.184 22.162 18.619 1.00 39.69 227 ASN A N 1
ATOM 1801 C CA . ASN A 1 227 ? -30.936 23.563 18.990 1.00 39.69 227 ASN A CA 1
ATOM 1802 C C . ASN A 1 227 ? -31.885 24.558 18.292 1.00 39.69 227 ASN A C 1
ATOM 1804 O O . ASN A 1 227 ? -32.242 25.578 18.878 1.00 39.69 227 ASN A O 1
ATOM 1808 N N . ALA A 1 228 ? -32.339 24.279 17.065 1.00 39.47 228 ALA A N 1
ATOM 1809 C CA . ALA A 1 228 ? -33.346 25.107 16.394 1.00 39.47 228 ALA A CA 1
ATOM 1810 C C . ALA A 1 228 ? -34.742 24.966 17.031 1.00 39.47 228 ALA A C 1
ATOM 1812 O O . ALA A 1 228 ? -35.506 25.932 17.058 1.00 39.47 228 ALA A O 1
ATOM 1813 N N . SER A 1 229 ? -35.069 23.791 17.580 1.00 41.72 229 SER A N 1
ATOM 1814 C CA . SER A 1 229 ? -36.349 23.547 18.257 1.00 41.72 229 SER A CA 1
ATOM 1815 C C . SER A 1 229 ? -36.433 24.148 19.669 1.00 41.72 22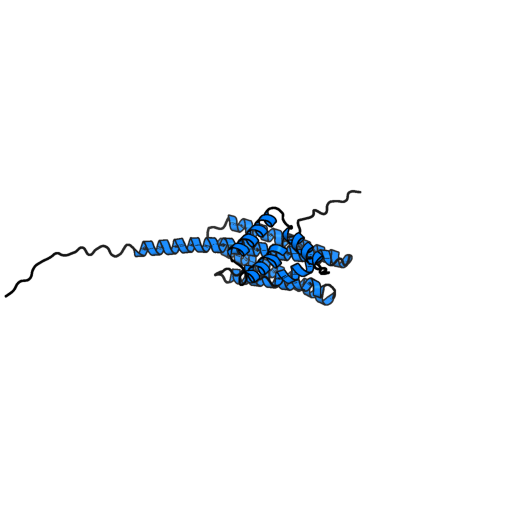9 SER A C 1
ATOM 1817 O O . SER A 1 229 ? -37.521 24.530 20.095 1.00 41.72 229 SER A O 1
ATOM 1819 N N . GLU A 1 230 ? -35.303 24.328 20.364 1.00 37.72 230 GLU A N 1
ATOM 1820 C CA . GLU A 1 230 ? -35.262 24.971 21.691 1.00 37.72 230 GLU A CA 1
ATOM 1821 C C . GLU A 1 230 ? -35.228 26.510 21.629 1.00 37.72 230 GLU A C 1
ATOM 1823 O O . GLU A 1 230 ? -35.635 27.173 22.582 1.00 37.72 230 GLU A O 1
ATOM 1828 N N . ILE A 1 231 ? -34.842 27.104 20.493 1.00 40.94 231 ILE A N 1
ATOM 1829 C CA . ILE A 1 231 ? -34.854 28.569 20.294 1.00 40.94 231 ILE A CA 1
ATOM 1830 C C . ILE A 1 231 ? -36.232 29.076 19.800 1.00 40.94 231 ILE A C 1
ATOM 1832 O O . ILE A 1 231 ? -36.514 30.271 19.837 1.00 40.94 231 ILE A O 1
ATOM 1836 N N . GLY A 1 232 ? -37.147 28.181 19.407 1.00 37.75 232 GLY A N 1
ATOM 1837 C CA . GLY A 1 232 ? -38.467 28.529 18.858 1.00 37.75 232 GLY A CA 1
ATOM 1838 C C . GLY A 1 232 ? -39.619 28.716 19.859 1.00 37.75 232 GLY A C 1
ATOM 1839 O O . GLY A 1 232 ? -40.745 28.942 19.420 1.00 37.75 232 GLY A O 1
ATOM 1840 N N . VAL A 1 233 ? -39.397 28.607 21.178 1.00 39.66 233 VAL A N 1
ATOM 1841 C CA . VAL A 1 233 ? -40.496 28.570 22.181 1.00 39.66 233 VAL A CA 1
ATOM 1842 C C . VAL A 1 233 ? -40.590 29.831 23.065 1.00 39.66 233 VAL A C 1
ATOM 1844 O O . VAL A 1 233 ? -41.502 29.951 23.879 1.00 39.66 233 VAL A O 1
ATOM 1847 N N . TYR A 1 234 ? -39.742 30.842 22.860 1.00 36.78 234 TYR A N 1
ATOM 1848 C CA . TYR A 1 234 ? -39.773 32.087 23.643 1.00 36.78 234 TYR A CA 1
ATOM 1849 C C . TYR 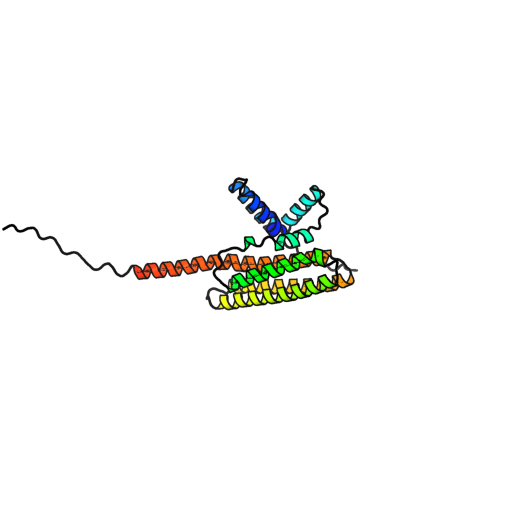A 1 234 ? -39.893 33.353 22.779 1.00 36.78 234 TYR A C 1
ATOM 1851 O O . TYR A 1 234 ? -39.038 34.217 22.881 1.00 36.78 234 TYR A O 1
ATOM 1859 N N . ASP A 1 235 ? -40.947 33.506 21.961 1.00 39.47 235 ASP A N 1
ATOM 1860 C CA . ASP A 1 235 ? -41.494 34.859 21.699 1.00 39.47 235 ASP A CA 1
ATOM 1861 C C . ASP A 1 235 ? -42.905 34.880 21.070 1.00 39.47 235 ASP A C 1
ATOM 1863 O O . ASP A 1 235 ? -43.138 35.372 19.967 1.00 39.47 235 ASP A O 1
ATOM 1867 N N . ALA A 1 236 ? -43.898 34.319 21.763 1.00 39.12 236 ALA A N 1
ATOM 1868 C CA . ALA A 1 236 ? -45.302 34.447 21.356 1.00 39.12 236 ALA A CA 1
ATOM 1869 C C . ALA A 1 236 ? -46.214 34.771 22.543 1.00 39.12 236 ALA A C 1
ATOM 1871 O O . ALA A 1 236 ? -47.254 34.152 22.734 1.00 39.12 236 ALA A O 1
ATOM 1872 N N . HIS A 1 237 ? -45.836 35.761 23.352 1.00 39.72 237 HIS A N 1
ATOM 1873 C CA . HIS A 1 237 ? -46.739 36.357 24.334 1.00 39.72 237 HIS A CA 1
ATOM 1874 C C . HIS A 1 237 ? -46.428 37.840 24.546 1.00 39.72 237 HIS A C 1
ATOM 1876 O O . HIS A 1 237 ? -45.995 38.224 25.621 1.00 39.72 237 HIS A O 1
ATOM 1882 N N . HIS A 1 238 ? -46.736 38.686 23.560 1.00 38.06 238 HIS A N 1
ATOM 1883 C CA . HIS A 1 238 ? -47.248 40.044 23.799 1.00 38.06 238 HIS A CA 1
ATOM 1884 C C . HIS A 1 238 ? -48.360 40.332 22.780 1.00 38.06 238 HIS A C 1
ATOM 1886 O O . HIS A 1 238 ? -48.162 40.871 21.695 1.00 38.06 238 HIS A O 1
ATOM 1892 N N . LYS A 1 239 ? -49.563 39.866 23.144 1.00 39.09 239 LYS A N 1
ATOM 1893 C CA . LYS A 1 239 ? -50.833 40.218 22.506 1.00 39.09 239 LYS A CA 1
ATOM 1894 C C . LYS A 1 239 ? -51.046 41.728 22.581 1.00 39.09 239 LYS A C 1
ATOM 1896 O O . LYS A 1 239 ? -50.774 42.350 23.603 1.00 39.09 239 LYS A O 1
ATOM 1901 N N . GLY A 1 240 ? -51.579 42.271 21.493 1.00 35.25 240 GLY A N 1
ATOM 1902 C CA . GLY A 1 240 ? -51.818 43.690 21.310 1.00 35.25 240 GLY A CA 1
ATOM 1903 C C . GLY A 1 240 ? -52.796 44.333 22.296 1.00 35.25 240 GLY A C 1
ATOM 1904 O O . GLY A 1 240 ? -53.769 43.732 22.749 1.00 35.25 240 GLY A O 1
ATOM 1905 N N . MET A 1 241 ? -52.542 45.617 22.529 1.00 36.72 241 MET A N 1
ATOM 1906 C CA . MET A 1 241 ? -53.525 46.634 22.895 1.00 36.72 241 MET A CA 1
ATOM 1907 C C . MET A 1 241 ? -53.601 47.579 21.684 1.00 36.72 241 MET A C 1
ATOM 1909 O O . MET A 1 241 ? -52.589 48.133 21.274 1.00 36.72 241 MET A O 1
ATOM 1913 N N . ALA A 1 242 ? -54.652 47.510 20.869 1.00 40.12 242 ALA A N 1
ATOM 1914 C CA . ALA A 1 242 ? -55.944 48.178 21.043 1.00 40.12 242 ALA A CA 1
ATOM 1915 C C . ALA A 1 242 ? -55.871 49.705 20.824 1.00 40.12 242 ALA A C 1
ATOM 1917 O O . ALA A 1 242 ? -55.356 50.455 21.644 1.00 40.12 242 ALA A O 1
ATOM 1918 N N . ASN A 1 243 ? -56.436 50.106 19.680 1.00 39.06 243 ASN A N 1
ATOM 1919 C CA . ASN A 1 243 ? -56.816 51.452 19.249 1.00 39.06 243 ASN A CA 1
ATOM 1920 C C . ASN A 1 243 ? -57.418 52.332 20.356 1.00 39.06 243 ASN A C 1
ATOM 1922 O O . ASN A 1 243 ? -58.373 51.894 20.992 1.00 39.06 243 ASN A O 1
ATOM 1926 N N . LEU A 1 244 ? -57.008 53.607 20.424 1.00 40.44 244 LEU A N 1
ATOM 1927 C CA . LEU A 1 244 ? -57.849 54.743 20.842 1.00 40.44 244 LEU A CA 1
ATOM 1928 C C . LEU A 1 244 ? -57.440 56.029 20.061 1.00 40.44 244 LEU A C 1
ATOM 1930 O O . LEU A 1 244 ? -56.260 56.183 19.744 1.00 40.44 244 LEU A O 1
ATOM 1934 N N . PRO A 1 245 ? -58.397 56.913 19.699 1.00 48.16 245 PRO A N 1
ATOM 1935 C CA . PRO A 1 245 ? -58.236 58.024 18.739 1.00 48.16 245 PRO A CA 1
ATOM 1936 C C . PRO A 1 245 ? -57.691 59.333 19.363 1.00 48.16 245 PRO A C 1
ATOM 1938 O O . PRO A 1 245 ? -57.615 59.434 20.589 1.00 48.16 245 PRO A O 1
ATOM 1941 N N . PRO A 1 246 ? -57.332 60.357 18.552 1.00 44.47 246 PRO A N 1
ATOM 1942 C CA . PRO A 1 246 ? -56.744 61.598 19.056 1.00 44.47 246 PRO A CA 1
ATOM 1943 C C . PRO A 1 246 ? -57.808 62.536 19.642 1.00 44.47 246 PRO A C 1
ATOM 1945 O O . PRO A 1 246 ? -58.884 62.702 19.069 1.00 44.47 246 PRO A O 1
ATOM 1948 N N . ILE A 1 247 ? -57.480 63.197 20.755 1.00 42.88 247 ILE A N 1
ATOM 1949 C CA . ILE A 1 247 ? -58.270 64.298 21.316 1.00 42.88 247 ILE A CA 1
ATOM 1950 C C . ILE A 1 247 ? -57.475 65.595 21.146 1.00 42.88 247 ILE A C 1
ATOM 1952 O O . ILE A 1 247 ? -56.424 65.778 21.752 1.00 42.88 247 ILE A O 1
ATOM 1956 N N . THR A 1 248 ? -58.003 66.484 20.311 1.00 45.59 248 THR A N 1
ATOM 1957 C CA . THR A 1 248 ? -57.771 67.933 20.327 1.00 45.59 248 THR A CA 1
ATOM 1958 C C . THR A 1 248 ? -58.501 68.569 21.507 1.00 45.59 248 THR A C 1
ATOM 1960 O O . THR A 1 248 ? -59.718 68.403 21.578 1.00 45.59 248 THR A O 1
ATOM 1963 N N . VAL A 1 249 ? -57.786 69.338 22.337 1.00 42.72 249 VAL A N 1
ATOM 1964 C CA . VAL A 1 249 ? -58.068 70.749 22.699 1.00 42.72 249 VAL A CA 1
ATOM 1965 C C . VAL A 1 249 ? -56.729 71.418 22.990 1.00 42.72 249 VAL A C 1
ATOM 1967 O O . VAL A 1 249 ? -55.949 70.821 23.763 1.00 42.72 249 VAL A O 1
#

Sequence (249 aa):
MALDGEESTPVPNLALEAIVKPTLRELEPFYDDEAVEKLRTAFAKVENDIPGITQQLVGEILKSASLSVNMNEVLLLCAAQNSEDYTFKVQGEEFNALLKKAKDLKTILAKIPAEIGNRQKFLQTIKDIATAIRDLLDAVNEVFKKCQNVGKVAQYKEGLERNKKEFVKYSKNFSDTLKQYFKDQRSEAVYVSANRLINQTNHILQQNLIKFTLEFQECNTDVTAINASEIGVYDAHHKGMANLPPITV

Foldseek 3Di:
DDPPDPPPPDLAPLLLQQPVVVVLVVCPVPDDPVVSVVVNVVVVVVCVVPPCVSLVVVVVVCVVVVNPDDSLLVSLQSLLVRLCVLPDVDDDPLLVQLSVLLSQLSVLLNCCVVQVVPPVSNVVSVVSNVVSLVSNLVSLVVLLVVQVVVPPPDVVNVQSVVLSVQLVVLVVVLVVLVVVCVVVVPSSSNSSSSSSNSSSSVSNSVSSRPVVVVVVVVVVVVVVVVVVVVVPPPDDPDDDDDDDDDDDD

Radius of gyration: 26.64 Å; chains: 1; bounding box: 80×107×51 Å

InterPro domains:
  IPR009652 Programmed cell death protein 10 [PTHR13250] (7-207)
  IPR048288 Programmed cell death protein 10, dimerisation domain [PF20929] (9-68)
  IPR053750 Programmed Cell Death 10 Homolog [G3DSA:1.20.120.1950] (1-210)

pLDDT: mean 73.16, std 19.98, range [29.3, 96.5]

Organism: Pocillopora damicornis (NCBI:txid46731)

Secondary structure (DSSP, 8-state):
--------PPPP-HHIIIIIHHHHHHHTTTS-HHHHHHHHHHHHHHHHHSTTHHHHHHHHHHHHTT----HHHHHHHHHHH--GGG------HHHHHHHHHHHHHHHHHTTHHHHTTSHHHHHHHHHHHHHHHHHHHHHHHHHHHHHHTSS--HHHHHHHHHHHHHHHHHHHHHHHHHHHHHHH--HHHHHHHHHHHHHHHHHHHHHHHHHHHHHHHHHHHHHHHHHHHHTTSS---------------